Protein AF-A0A232LTG3-F1 (afdb_monomer_lite)

Sequence (304 aa):
DDKTSGIFSSPNFEQDKAFLSSQSVLSYAPVSPESQELTLKRPREKEVRRKTMGLAFDKCQTRPAHMEAILNGLDRYNPETTAVFQDYVVQQCEDRTFDCYANLALLKLYQFNPHLLHPETTTNILAKALTVFPSPAYSLSLALLPPHSQPFPLSSSESQPPSQTSDFVESIQKLTRLNTLLESAQYWLFWSTFNSDDLYADLVADVAGFEELVRVRIAVEVGKAFREISADVLAQWLDLRSREVLEKFVVDVCGWEVDKTAKDGIVISIPRNRENEARSEIKSEHVGVEMFGRAVRRGFEHPA

InterPro domains:
  IPR000717 Proteasome component (PCI) domain [PS50250] (98-286)
  IPR009374 Eukaryotic translation initiation factor 3 subunit K [MF_03010] (59-300)
  IPR009374 Eukaryotic translation initiation factor 3 subunit K [PTHR13022] (50-293)
  IPR016020 Translation initiation factor 3, subunit 12, N-terminal, eukaryotic [G3DSA:1.25.40.250] (58-194)
  IPR016024 Armadillo-type fold [SSF48371] (59-204)
  IPR033464 CSN8/PSMD8/EIF3K [PF10075] (118-261)
  IPR036388 Winged helix-like DNA-binding domain superfamily [G3DSA:1.10.10.10] (200-302)
  IPR036390 Winged helix DNA-binding domain superfamily [SSF46785] (209-296)

Secondary structure (DSSP, 8-state):
--------PPP-TTSTHHHHTTS-----PPP---------PPPPTTTGGGTTS---TT--TT--HHHHHHHHSSGGG-GGGHHHHHHHHHHHHHTT---HHHHHHHHHHHHH-GGG--HHHHHHHHHHHHTT-SSTHHHHHHHHS-GGG-SS--S--TT--S-HHHHHHHHHHHHHHHHHHHHTT-HHHHHHHHTT-HHHHHTTTTSTTHHHHHHHHHHHHHHHH-SEEEHHHHHHHHT---HHHHHHIIIIIS--EEE---TTS-EEEPPP-TTTS-----------GGGGHHHHHHHHHS--

pLDDT: mean 76.84, std 24.66, range [23.89, 97.56]

Foldseek 3Di:
DDDDDDDDDDDDPPPVVPPLVVPDDDDDDDDDDDDDDDDDDDDDPVVVVPPPPPPPLQDDPPDDPVLVPCLVDPVLQPLVCLVVLLVVLLVCLVVVGDRLSSLLSNLLNCLVPVVSDDLLSLLSQLLSVLLQPPDCSNVSSQVSHDPLLHLDDPPDDPDDPPDPSVVSSVSNVLSVVLSVCVNVLVQLVSVVSCVVDCSSCVSSVSRPCSLVSNLLVNLVVCLLADFKDALVVNCSNSVPPDPVVSVCCCCVRQVWDWDCPDPVGIMIGHDDDPRHDDDDDPPDDPDDPVVCVVVVVVCVVDPD

Organism: NCBI:txid519963

Radius of gyration: 25.95 Å; chains: 1; bounding box: 102×76×57 Å

Structure (mmCIF, N/CA/C/O backbone):
data_AF-A0A232LTG3-F1
#
_entry.id   AF-A0A232LTG3-F1
#
loop_
_atom_site.group_PDB
_atom_site.id
_atom_site.type_symbol
_atom_site.label_atom_id
_atom_site.label_alt_id
_atom_site.label_comp_id
_atom_site.label_asym_id
_atom_site.label_entity_id
_atom_site.label_seq_id
_atom_site.pdbx_PDB_ins_code
_atom_site.Cartn_x
_atom_site.Cartn_y
_atom_site.Cartn_z
_atom_site.occupancy
_atom_site.B_iso_or_equiv
_atom_site.auth_seq_id
_atom_site.auth_comp_id
_atom_site.auth_asym_id
_atom_site.auth_atom_id
_atom_site.pdbx_PDB_model_num
ATOM 1 N N . ASP A 1 1 ? -53.403 1.179 -15.829 1.00 33.00 1 ASP A N 1
ATOM 2 C CA . ASP A 1 1 ? -52.619 0.881 -17.040 1.00 33.00 1 ASP A CA 1
ATOM 3 C C . ASP A 1 1 ? -51.454 1.846 -17.114 1.00 33.00 1 ASP A C 1
ATOM 5 O O . ASP A 1 1 ? -51.683 3.039 -17.019 1.00 33.00 1 ASP A O 1
ATOM 9 N N . ASP A 1 2 ? -50.196 1.456 -17.201 1.00 29.09 2 ASP A N 1
ATOM 10 C CA . ASP A 1 2 ? -49.548 0.155 -17.098 1.00 29.09 2 ASP A CA 1
ATOM 11 C C . ASP A 1 2 ? -48.043 0.432 -16.879 1.00 29.09 2 ASP A C 1
ATOM 13 O O . ASP A 1 2 ? -47.563 1.556 -17.024 1.00 29.09 2 ASP A O 1
ATOM 17 N N . LYS A 1 3 ? -47.353 -0.615 -16.453 1.00 28.59 3 LYS A N 1
ATOM 18 C CA . LYS A 1 3 ? -45.971 -0.769 -16.001 1.00 28.59 3 LYS A CA 1
ATOM 19 C C . LYS A 1 3 ? -44.910 -0.535 -17.083 1.00 28.59 3 LYS A C 1
ATOM 21 O O . LYS A 1 3 ? -45.184 -0.743 -18.253 1.00 28.59 3 LYS A O 1
ATOM 26 N N . THR A 1 4 ? -43.679 -0.270 -16.620 1.00 31.16 4 THR A N 1
ATOM 27 C CA . THR A 1 4 ? -42.390 -0.955 -16.947 1.00 31.16 4 THR A CA 1
ATOM 28 C C . THR A 1 4 ? -41.283 -0.196 -16.189 1.00 31.16 4 THR A C 1
ATOM 30 O O . THR A 1 4 ? -41.152 0.998 -16.420 1.00 31.16 4 THR A O 1
ATOM 33 N N . SER A 1 5 ? -40.534 -0.650 -15.170 1.00 26.81 5 SER A N 1
ATOM 34 C CA . SER A 1 5 ? -39.802 -1.888 -14.819 1.00 26.81 5 SER A CA 1
ATOM 35 C C . SER A 1 5 ? -38.654 -2.268 -15.770 1.00 26.81 5 SER A C 1
ATOM 37 O O . SER A 1 5 ? -38.913 -2.773 -16.856 1.00 26.81 5 SER A O 1
ATOM 39 N N . GLY A 1 6 ? -37.407 -2.090 -15.309 1.00 25.22 6 GLY A N 1
ATOM 40 C CA . GLY A 1 6 ? -36.151 -2.506 -15.959 1.00 25.22 6 GLY A CA 1
ATOM 41 C C . GLY A 1 6 ? -34.927 -2.145 -15.093 1.00 25.22 6 GLY A C 1
ATOM 42 O O . GLY A 1 6 ? -34.397 -1.055 -15.232 1.00 25.22 6 GLY A O 1
ATOM 43 N N . ILE A 1 7 ? -34.694 -2.856 -13.981 1.00 26.48 7 ILE A N 1
ATOM 44 C CA . ILE A 1 7 ? -33.600 -3.838 -13.774 1.00 26.48 7 ILE A CA 1
ATOM 45 C C . ILE A 1 7 ? -32.221 -3.175 -13.554 1.00 26.48 7 ILE A C 1
ATOM 47 O O . ILE A 1 7 ? -31.479 -2.905 -14.490 1.00 26.48 7 ILE A O 1
ATOM 51 N N . PHE A 1 8 ? -31.884 -2.965 -12.276 1.00 23.89 8 PHE A N 1
ATOM 52 C CA . PHE A 1 8 ? -30.514 -2.796 -11.779 1.00 23.89 8 PHE A CA 1
ATOM 53 C C . PHE A 1 8 ? -29.922 -4.200 -11.585 1.00 23.89 8 PHE A C 1
ATOM 55 O O . PHE A 1 8 ? -30.405 -4.959 -10.745 1.00 23.89 8 PHE A O 1
ATOM 62 N N . SER A 1 9 ? -28.907 -4.557 -12.370 1.00 24.39 9 SER A N 1
ATOM 63 C CA . SER A 1 9 ? -28.135 -5.786 -12.173 1.00 24.39 9 SER A CA 1
ATOM 64 C C . SER A 1 9 ? -27.035 -5.547 -11.142 1.00 24.39 9 SER A C 1
ATOM 66 O O . SER A 1 9 ? -26.166 -4.699 -11.327 1.00 24.39 9 SER A O 1
ATOM 68 N N . SER A 1 10 ? -27.095 -6.295 -10.044 1.00 27.34 10 SER A N 1
ATOM 69 C CA . SER A 1 10 ? -26.059 -6.386 -9.014 1.00 27.34 10 SER A CA 1
ATOM 70 C C . SER A 1 10 ? -24.763 -6.985 -9.581 1.00 27.34 10 SER A C 1
ATOM 72 O O . SER A 1 10 ? -24.848 -7.973 -10.314 1.00 27.34 10 SER A O 1
ATOM 74 N N . PRO A 1 11 ? -23.566 -6.489 -9.217 1.00 30.45 11 PRO A N 1
ATOM 75 C CA . PRO A 1 11 ? -22.341 -7.250 -9.399 1.00 30.45 11 PRO A CA 1
ATOM 76 C C . PRO A 1 11 ? -22.197 -8.288 -8.275 1.00 30.45 11 PRO A C 1
ATOM 78 O O . PRO A 1 11 ? -22.469 -8.020 -7.105 1.00 30.45 11 PRO A O 1
ATOM 81 N N . ASN A 1 12 ? -21.807 -9.496 -8.678 1.00 29.08 12 ASN A N 1
ATOM 82 C CA . ASN A 1 12 ? -21.684 -10.711 -7.879 1.00 29.08 12 ASN A CA 1
ATOM 83 C C . ASN A 1 12 ? -20.801 -10.549 -6.630 1.00 29.08 12 ASN A C 1
ATOM 85 O O . ASN A 1 12 ? -19.585 -10.426 -6.725 1.00 29.08 12 ASN A O 1
ATOM 89 N N . PHE A 1 13 ? -21.420 -10.696 -5.458 1.00 28.78 13 PHE A N 1
ATOM 90 C CA . PHE A 1 13 ? -20.803 -10.687 -4.123 1.00 28.78 13 PHE A CA 1
ATOM 91 C C . PHE A 1 13 ? -20.177 -12.049 -3.725 1.00 28.78 13 PHE A C 1
ATOM 93 O O . PHE A 1 13 ? -19.929 -12.323 -2.552 1.00 28.78 13 PHE A O 1
ATOM 100 N N . GLU A 1 14 ? -19.958 -12.953 -4.686 1.00 28.72 14 GLU A N 1
ATOM 101 C CA . GLU A 1 14 ? -19.535 -14.341 -4.426 1.00 28.72 14 GLU A CA 1
ATOM 102 C C . GLU A 1 14 ? -18.050 -14.626 -4.702 1.00 28.72 14 GLU A C 1
ATOM 104 O O . GLU A 1 14 ? -17.554 -15.670 -4.281 1.00 28.72 14 GLU A O 1
ATOM 109 N N . GLN A 1 15 ? -17.306 -13.703 -5.325 1.00 29.77 15 GLN A N 1
ATOM 110 C CA . GLN A 1 15 ? -15.866 -13.882 -5.586 1.00 29.77 15 GLN A CA 1
ATOM 111 C C . GLN A 1 15 ? -14.947 -13.311 -4.489 1.00 29.77 15 GLN A C 1
ATOM 113 O O . GLN A 1 15 ? -13.833 -13.807 -4.322 1.00 29.77 15 GLN A O 1
ATOM 118 N N . ASP A 1 16 ? -15.423 -12.383 -3.652 1.00 31.83 16 ASP A N 1
ATOM 119 C CA . ASP A 1 16 ? -14.617 -11.779 -2.572 1.00 31.83 16 ASP A CA 1
ATOM 120 C C . ASP A 1 16 ? -14.439 -12.691 -1.334 1.00 31.83 16 ASP A C 1
ATOM 122 O O . ASP A 1 16 ? -13.568 -12.456 -0.495 1.00 31.83 16 ASP A O 1
ATOM 126 N N . LYS A 1 17 ? -15.184 -13.803 -1.229 1.00 33.25 17 LYS A N 1
ATOM 127 C CA . LYS A 1 17 ? -15.029 -14.777 -0.126 1.00 33.25 17 LYS A CA 1
ATOM 128 C C . LYS A 1 17 ? -13.765 -15.640 -0.229 1.00 33.25 17 LYS A C 1
ATOM 130 O O . LYS A 1 17 ? -13.326 -16.203 0.773 1.00 33.25 17 LYS A O 1
ATOM 135 N N . ALA A 1 18 ? -13.166 -15.759 -1.415 1.00 31.02 18 ALA A N 1
ATOM 136 C CA . ALA A 1 18 ? -12.040 -16.668 -1.638 1.00 31.02 18 ALA A CA 1
ATOM 137 C C . ALA A 1 18 ? -10.684 -16.096 -1.182 1.00 31.02 18 ALA A C 1
ATOM 139 O O . ALA A 1 18 ? -9.776 -16.863 -0.861 1.00 31.02 18 ALA A O 1
ATOM 140 N N . PHE A 1 19 ? -10.535 -14.770 -1.100 1.00 33.88 19 PHE A N 1
ATOM 141 C CA . PHE A 1 19 ? -9.233 -14.156 -0.820 1.00 33.88 19 PHE A CA 1
ATOM 142 C C . PHE A 1 19 ? -8.907 -14.111 0.684 1.00 33.88 19 PHE A C 1
ATOM 144 O O . PHE A 1 19 ? -7.786 -14.431 1.089 1.00 33.88 19 PHE A O 1
ATOM 151 N N . LEU A 1 20 ? -9.913 -13.861 1.530 1.00 33.53 20 LEU A N 1
ATOM 152 C CA . LEU A 1 20 ? -9.779 -13.880 2.995 1.00 33.53 20 LEU A CA 1
ATOM 153 C C . LEU A 1 20 ? -9.700 -15.303 3.587 1.00 33.53 20 LEU A C 1
ATOM 155 O O . LEU A 1 20 ? -9.244 -15.477 4.712 1.00 33.53 20 LEU A O 1
ATOM 159 N N . SER A 1 21 ? -10.034 -16.346 2.816 1.00 29.00 21 SER A N 1
ATOM 160 C CA . SER A 1 21 ? -9.886 -17.748 3.246 1.00 29.00 21 SER A CA 1
ATOM 161 C C . SER A 1 21 ? -8.441 -18.275 3.181 1.00 29.00 21 SER A C 1
ATOM 163 O O . SER A 1 21 ? -8.175 -19.388 3.643 1.00 29.00 21 SER A O 1
ATOM 165 N N . SER A 1 22 ? -7.492 -17.523 2.613 1.00 29.88 22 SER A N 1
ATOM 166 C CA . SER A 1 22 ? -6.100 -17.979 2.459 1.00 29.88 22 SER A CA 1
ATOM 167 C C . SER A 1 22 ? -5.196 -17.652 3.658 1.00 29.88 22 SER A C 1
ATOM 169 O O . SER A 1 22 ? -4.065 -18.143 3.730 1.00 29.88 22 SER A O 1
ATOM 171 N N . GLN A 1 23 ? -5.701 -16.913 4.654 1.00 33.03 23 GLN A N 1
ATOM 172 C CA . GLN A 1 23 ? -5.016 -16.699 5.929 1.00 33.03 23 GLN A CA 1
ATOM 173 C C . GLN A 1 23 ? -5.915 -17.106 7.107 1.00 33.03 23 GLN A C 1
ATOM 175 O O . GLN A 1 23 ? -6.781 -16.377 7.561 1.00 33.03 23 GLN A O 1
ATOM 180 N N . SER A 1 24 ? -5.654 -18.327 7.583 1.00 28.00 24 SER A N 1
ATOM 181 C CA . SER A 1 24 ? -6.166 -18.985 8.794 1.00 28.00 24 SER A CA 1
ATOM 182 C C . SER A 1 24 ? -7.673 -19.262 8.901 1.00 28.00 24 SER A C 1
ATOM 184 O O . SER A 1 24 ? -8.392 -18.511 9.542 1.00 28.00 24 SER A O 1
ATOM 186 N N . VAL A 1 25 ? -8.096 -20.466 8.486 1.00 27.86 25 VAL A N 1
ATOM 187 C CA . VAL A 1 25 ? -9.047 -21.279 9.270 1.00 27.86 25 VAL A CA 1
ATOM 188 C C . VAL A 1 25 ? -8.636 -22.756 9.189 1.00 27.86 25 VAL A C 1
ATOM 190 O O . VAL A 1 25 ? -8.753 -23.403 8.152 1.00 27.86 25 VAL A O 1
ATOM 193 N N . LEU A 1 26 ? -8.130 -23.299 10.301 1.00 27.62 26 LEU A N 1
ATOM 194 C CA . LEU A 1 26 ? -8.149 -24.739 10.568 1.00 27.62 26 LEU A CA 1
ATOM 195 C C . LEU A 1 26 ? -9.613 -25.133 10.787 1.00 27.62 26 LEU A C 1
ATOM 197 O O . LEU A 1 26 ? -10.236 -24.672 11.742 1.00 27.62 26 LEU A O 1
ATOM 201 N N . SER A 1 27 ? -10.161 -25.973 9.912 1.00 27.67 27 SER A N 1
ATOM 202 C CA . SER A 1 27 ? -11.498 -26.538 10.078 1.00 27.67 27 SER A CA 1
ATOM 203 C C . SER A 1 27 ? -11.537 -27.458 11.305 1.00 27.67 27 SER A C 1
ATOM 205 O O . SER A 1 27 ? -10.852 -28.483 11.325 1.00 27.67 27 SER A O 1
ATOM 207 N N . TYR A 1 28 ? -12.365 -27.141 12.299 1.00 24.86 28 TYR A N 1
ATOM 208 C CA . TYR A 1 28 ? -12.800 -28.109 13.307 1.00 24.86 28 TYR A CA 1
ATOM 209 C C . TYR A 1 28 ? -14.172 -28.648 12.898 1.00 24.86 28 TYR A C 1
ATOM 211 O O . TYR A 1 28 ? -15.169 -27.934 12.949 1.00 24.86 28 TYR A O 1
ATOM 219 N N . ALA A 1 29 ? -14.212 -29.910 12.470 1.00 30.45 29 ALA A N 1
ATOM 220 C CA . ALA A 1 29 ? -15.448 -30.671 12.315 1.00 30.45 29 ALA A CA 1
ATOM 221 C C . ALA A 1 29 ? -15.775 -31.408 13.634 1.00 30.45 29 ALA A C 1
ATOM 223 O O . ALA A 1 29 ? -14.847 -31.811 14.344 1.00 30.45 29 ALA A O 1
ATOM 224 N N . PRO A 1 30 ? -17.061 -31.601 13.984 1.00 26.25 30 PRO A N 1
ATOM 225 C CA . PRO A 1 30 ? -17.459 -32.268 15.220 1.00 26.25 30 PRO A CA 1
ATOM 226 C C . PRO A 1 30 ? -17.303 -33.794 15.107 1.00 26.25 30 PRO A C 1
ATOM 228 O O . PRO A 1 30 ? -17.679 -34.396 14.103 1.00 26.25 30 PRO A O 1
ATOM 231 N N . VAL A 1 31 ? -16.764 -34.424 16.154 1.00 27.73 31 VAL A N 1
ATOM 232 C CA . VAL A 1 31 ? -16.600 -35.884 16.269 1.00 27.73 31 VAL A CA 1
ATOM 233 C C . VAL A 1 31 ? -17.776 -36.477 17.049 1.00 27.73 31 VAL A C 1
ATOM 235 O O . VAL A 1 31 ? -18.081 -36.016 18.147 1.00 27.73 31 VAL A O 1
ATOM 238 N N . SER A 1 32 ? -18.382 -37.536 16.506 1.00 25.36 32 SER A N 1
ATOM 239 C CA . SER A 1 32 ? -19.193 -38.522 17.239 1.00 25.36 32 SER A CA 1
ATOM 240 C C . SER A 1 32 ? -18.440 -39.867 17.243 1.00 25.36 32 SER A C 1
ATOM 242 O O . SER A 1 32 ? -17.668 -40.107 16.309 1.00 25.36 32 SER A O 1
ATOM 244 N N . PRO A 1 33 ? -18.568 -40.711 18.285 1.00 33.56 33 PRO A N 1
ATOM 245 C CA . PRO A 1 33 ? -17.557 -41.698 18.639 1.00 33.56 33 PRO A CA 1
ATOM 246 C C . PRO A 1 33 ? -17.871 -43.083 18.066 1.00 33.56 33 PRO A C 1
ATOM 248 O O . PRO A 1 33 ? -19.007 -43.522 18.165 1.00 33.56 33 PRO A O 1
ATOM 251 N N . GLU A 1 34 ? -16.857 -43.793 17.560 1.00 24.28 34 GLU A N 1
ATOM 252 C CA . GLU A 1 34 ? -16.681 -45.241 17.773 1.00 24.28 34 GLU A CA 1
ATOM 253 C C . GLU A 1 34 ? -15.366 -45.757 17.150 1.00 24.28 34 GLU A C 1
ATOM 255 O O . GLU A 1 34 ? -15.134 -45.670 15.951 1.00 24.28 34 GLU A O 1
ATOM 260 N N . SER A 1 35 ? -14.508 -46.280 18.032 1.00 25.94 35 SER A N 1
ATOM 261 C CA . SER A 1 35 ? -13.680 -47.488 17.895 1.00 25.94 35 SER A CA 1
ATOM 262 C C . SER A 1 35 ? -12.877 -47.745 16.606 1.00 25.94 35 SER A C 1
ATOM 264 O O . SER A 1 35 ? -13.415 -48.247 15.629 1.00 25.94 35 SER A O 1
ATOM 266 N N . GLN A 1 36 ? -11.544 -47.610 16.686 1.00 27.45 36 GLN A N 1
ATOM 267 C CA . GLN A 1 36 ? -10.583 -48.738 16.658 1.00 27.45 36 GLN A CA 1
ATOM 268 C C . GLN A 1 36 ? -9.130 -48.231 16.560 1.00 27.45 36 GLN A C 1
ATOM 270 O O . GLN A 1 36 ? -8.773 -47.429 15.700 1.00 27.45 36 GLN A O 1
ATOM 275 N N . GLU A 1 37 ? -8.291 -48.705 17.483 1.00 30.58 37 GLU A N 1
ATOM 276 C CA . GLU A 1 37 ? -6.842 -48.503 17.517 1.00 30.58 37 GLU A CA 1
ATOM 277 C C . GLU A 1 37 ? -6.159 -49.097 16.279 1.00 30.58 37 GLU A C 1
ATOM 279 O O . GLU A 1 37 ? -6.294 -50.287 16.013 1.00 30.58 37 GLU A O 1
ATOM 284 N N . LEU A 1 38 ? -5.315 -48.315 15.599 1.00 26.28 38 LEU A N 1
ATOM 285 C CA . LEU A 1 38 ? -4.074 -48.835 15.025 1.00 26.28 38 LEU A CA 1
ATOM 286 C C . LEU A 1 38 ? -3.031 -47.712 14.927 1.00 26.28 38 LEU A C 1
ATOM 288 O O . LEU A 1 38 ? -3.263 -46.620 14.413 1.00 26.28 38 LEU A O 1
ATOM 292 N N . THR A 1 39 ? -1.873 -47.987 15.499 1.00 32.38 39 THR A N 1
ATOM 293 C CA . THR A 1 39 ? -0.749 -47.089 15.738 1.00 32.38 39 THR A CA 1
ATOM 294 C C . THR A 1 39 ? -0.051 -46.645 14.446 1.00 32.38 39 THR A C 1
ATOM 296 O O . THR A 1 39 ? 0.639 -47.429 13.802 1.00 32.38 39 THR A O 1
ATOM 299 N N . LEU A 1 40 ? -0.108 -45.345 14.125 1.00 28.22 40 LEU A N 1
ATOM 300 C CA . LEU A 1 40 ? 0.833 -44.707 13.197 1.00 28.22 40 LEU A CA 1
ATOM 301 C C . LEU A 1 40 ? 1.318 -43.365 13.772 1.00 28.22 40 LEU A C 1
ATOM 303 O O . LEU A 1 40 ? 0.542 -42.497 14.163 1.00 28.22 40 LEU A O 1
ATOM 307 N N . LYS A 1 41 ? 2.642 -43.252 13.905 1.00 28.59 41 LYS A N 1
ATOM 308 C CA . LYS A 1 41 ? 3.382 -42.197 14.613 1.00 28.59 41 LYS A CA 1
ATOM 309 C C . LYS A 1 41 ? 2.954 -40.786 14.174 1.00 28.59 41 LYS A C 1
ATOM 311 O O . LYS A 1 41 ? 3.108 -40.432 13.010 1.00 28.59 41 LYS A O 1
ATOM 316 N N . ARG A 1 42 ? 2.504 -39.960 15.130 1.00 28.05 42 ARG A N 1
ATOM 317 C CA . ARG A 1 42 ? 2.246 -38.520 14.933 1.00 28.05 42 ARG A CA 1
ATOM 318 C C . ARG A 1 42 ? 3.512 -37.830 14.392 1.00 28.05 42 ARG A C 1
ATOM 320 O O . ARG A 1 42 ? 4.567 -37.962 15.025 1.00 28.05 42 ARG A O 1
ATOM 327 N N . PRO A 1 43 ? 3.449 -37.067 13.288 1.00 29.28 43 PRO A N 1
ATOM 328 C CA . PRO A 1 43 ? 4.535 -36.171 12.921 1.00 29.28 43 PRO A CA 1
ATOM 329 C C . PRO A 1 43 ? 4.693 -35.113 14.017 1.00 29.28 43 PRO A C 1
ATOM 331 O O . PRO A 1 43 ? 3.719 -34.622 14.584 1.00 29.28 43 PRO A O 1
ATOM 334 N N . ARG A 1 44 ? 5.941 -34.795 14.356 1.00 29.72 44 ARG A N 1
ATOM 335 C CA . ARG A 1 44 ? 6.299 -33.864 15.430 1.00 29.72 44 ARG A CA 1
ATOM 336 C C . ARG A 1 44 ? 5.712 -32.473 15.143 1.00 29.72 44 ARG A C 1
ATOM 338 O O . ARG A 1 44 ? 6.026 -31.882 14.116 1.00 29.72 44 ARG A O 1
ATOM 345 N N . GLU A 1 45 ? 4.997 -31.898 16.112 1.00 34.06 45 GLU A N 1
ATOM 346 C CA . GLU A 1 45 ? 4.473 -30.510 16.145 1.00 34.06 45 GLU A CA 1
ATOM 347 C C . GLU A 1 45 ? 5.507 -29.405 15.834 1.00 34.06 45 GLU A C 1
ATOM 349 O O . GLU A 1 45 ? 5.159 -28.236 15.672 1.00 34.06 45 GLU A O 1
ATOM 354 N N . LYS A 1 46 ? 6.796 -29.745 15.733 1.00 31.89 46 LYS A N 1
ATOM 355 C CA . LYS A 1 46 ? 7.862 -28.824 15.329 1.00 31.89 46 LYS A CA 1
ATOM 356 C C . LYS A 1 46 ? 7.811 -28.447 13.841 1.00 31.89 46 LYS A C 1
ATOM 358 O O . LYS A 1 46 ? 8.325 -27.385 13.503 1.00 31.89 46 LYS A O 1
ATOM 363 N N . GLU A 1 47 ? 7.175 -29.247 12.982 1.00 29.19 47 GLU A N 1
ATOM 364 C CA . GLU A 1 47 ? 7.119 -28.978 11.532 1.00 29.19 47 GLU A CA 1
ATOM 365 C C . GLU A 1 47 ? 6.093 -27.882 11.174 1.00 29.19 47 GLU A C 1
ATOM 367 O O . GLU A 1 47 ? 6.315 -27.084 10.268 1.00 29.19 47 GLU A O 1
ATOM 372 N N . VAL A 1 48 ? 5.004 -27.763 11.945 1.00 32.75 48 VAL A N 1
ATOM 373 C CA . VAL A 1 48 ? 3.966 -26.730 11.738 1.00 32.75 48 VAL A CA 1
ATOM 374 C C . VAL A 1 48 ? 4.413 -25.363 12.285 1.00 32.75 48 VAL A C 1
ATOM 376 O O . VAL A 1 48 ? 4.035 -24.315 11.766 1.00 32.75 48 VAL A O 1
ATOM 379 N N . ARG A 1 49 ? 5.306 -25.353 13.285 1.00 32.06 49 ARG A N 1
ATOM 380 C CA . ARG A 1 49 ? 5.788 -24.146 13.987 1.00 32.06 49 ARG A CA 1
ATOM 381 C C . ARG A 1 49 ? 6.780 -23.272 13.203 1.00 32.06 49 ARG A C 1
ATOM 383 O O . ARG A 1 49 ? 7.215 -22.251 13.727 1.00 32.06 49 ARG A O 1
ATOM 390 N N . ARG A 1 50 ? 7.140 -23.628 11.964 1.00 27.53 50 ARG A N 1
ATOM 391 C CA . ARG A 1 50 ? 8.053 -22.830 11.116 1.00 27.53 50 ARG A CA 1
ATOM 392 C C . ARG A 1 50 ? 7.364 -21.884 10.129 1.00 27.53 50 ARG A C 1
ATOM 394 O O . ARG A 1 50 ? 8.053 -21.069 9.526 1.00 27.53 50 ARG A O 1
ATOM 401 N N . LYS A 1 51 ? 6.038 -21.945 9.965 1.00 32.12 51 LYS A N 1
ATOM 402 C CA . LYS A 1 51 ? 5.339 -21.225 8.880 1.00 32.12 51 LYS A CA 1
ATOM 403 C C . LYS A 1 51 ? 4.935 -19.774 9.186 1.00 32.12 51 LYS A C 1
ATOM 405 O O . LYS A 1 51 ? 4.300 -19.142 8.353 1.00 32.12 51 LYS A O 1
ATOM 410 N N . THR A 1 52 ? 5.350 -19.233 10.331 1.00 32.66 52 THR A N 1
ATOM 411 C CA . THR A 1 52 ? 5.163 -17.813 10.690 1.00 32.66 52 THR A CA 1
ATOM 412 C C . THR A 1 52 ? 6.466 -17.193 11.210 1.00 32.66 52 THR A C 1
ATOM 414 O O . THR A 1 52 ? 6.468 -16.382 12.129 1.00 32.66 52 THR A O 1
ATOM 417 N N . MET A 1 53 ? 7.611 -17.598 10.650 1.00 30.80 53 MET A N 1
ATOM 418 C CA . MET A 1 53 ? 8.699 -16.634 10.467 1.00 30.80 53 MET A CA 1
ATOM 419 C C . MET A 1 53 ? 8.346 -15.841 9.216 1.00 30.80 53 MET A C 1
ATOM 421 O O . MET A 1 53 ? 7.913 -16.461 8.245 1.00 30.80 53 MET A O 1
ATOM 425 N N . GLY A 1 54 ? 8.456 -14.509 9.284 1.00 40.09 54 GLY A N 1
ATOM 426 C CA . GLY A 1 54 ? 8.030 -13.585 8.233 1.00 40.09 54 GLY A CA 1
ATOM 427 C C . GLY A 1 54 ? 8.285 -14.165 6.850 1.00 40.09 54 GLY A C 1
ATOM 428 O O . GLY A 1 54 ? 9.406 -14.591 6.564 1.00 40.09 54 GLY A O 1
ATOM 429 N N . LEU A 1 55 ? 7.224 -14.258 6.040 1.00 49.97 55 LEU A N 1
ATOM 430 C CA . LEU A 1 55 ? 7.364 -14.574 4.624 1.00 49.97 55 LEU A CA 1
ATOM 431 C C . LEU A 1 55 ? 8.481 -13.674 4.113 1.00 49.97 55 LEU A C 1
ATOM 433 O O . LEU A 1 55 ? 8.408 -12.453 4.257 1.00 49.97 55 LEU A O 1
ATOM 437 N N . ALA A 1 56 ? 9.566 -14.299 3.666 1.00 55.25 56 ALA A N 1
ATOM 438 C CA . ALA A 1 56 ? 10.707 -13.558 3.187 1.00 55.25 56 ALA A CA 1
ATOM 439 C C . ALA A 1 56 ? 10.203 -12.617 2.081 1.00 55.25 56 ALA A C 1
ATOM 441 O O . ALA A 1 56 ? 9.301 -12.969 1.321 1.00 55.25 56 ALA A O 1
ATOM 442 N N . PHE A 1 57 ? 10.702 -11.382 2.076 1.00 58.16 57 PHE A N 1
ATOM 443 C CA . PHE A 1 57 ? 10.196 -10.289 1.237 1.00 58.16 57 PHE A CA 1
ATOM 444 C C . PHE A 1 57 ? 10.195 -10.628 -0.271 1.00 58.16 57 PHE A C 1
ATOM 446 O O . PHE A 1 57 ? 9.491 -10.012 -1.065 1.00 58.16 57 PHE A O 1
ATOM 453 N N . ASP A 1 58 ? 10.972 -11.638 -0.655 1.00 60.44 58 ASP A N 1
ATOM 454 C CA . ASP A 1 58 ? 11.100 -12.228 -1.984 1.00 60.44 58 ASP A CA 1
ATOM 455 C C . ASP A 1 58 ? 9.987 -13.227 -2.357 1.00 60.44 58 ASP A C 1
ATOM 457 O O . ASP A 1 58 ? 9.866 -13.576 -3.534 1.00 60.44 58 ASP A O 1
ATOM 461 N N . LYS A 1 59 ? 9.160 -13.692 -1.412 1.00 66.44 59 LYS A N 1
ATOM 462 C CA . LYS A 1 59 ? 8.138 -14.724 -1.648 1.00 66.44 59 LYS A CA 1
ATOM 463 C C . LYS A 1 59 ? 6.742 -14.134 -1.812 1.00 66.44 59 LYS A C 1
ATOM 465 O O . LYS A 1 59 ? 6.100 -13.745 -0.840 1.00 66.44 59 LYS A O 1
ATOM 470 N N . CYS A 1 60 ? 6.238 -14.188 -3.041 1.00 79.31 60 CYS A N 1
ATOM 471 C CA . CYS A 1 60 ? 4.850 -13.899 -3.381 1.00 79.31 60 CYS A CA 1
ATOM 472 C C . CYS A 1 60 ? 4.139 -15.202 -3.786 1.00 79.31 60 CYS A C 1
ATOM 474 O O . CYS A 1 60 ? 4.595 -15.898 -4.689 1.00 79.31 60 CYS A O 1
ATOM 476 N N . GLN A 1 61 ? 3.044 -15.560 -3.103 1.00 78.44 61 GLN A N 1
ATOM 477 C CA . GLN A 1 61 ? 2.312 -16.812 -3.373 1.00 78.44 61 GLN A CA 1
ATOM 478 C C . GLN A 1 61 ? 1.551 -16.777 -4.703 1.00 78.44 61 GLN A C 1
ATOM 480 O O . GLN A 1 61 ? 1.303 -17.822 -5.294 1.00 78.44 61 GLN A O 1
ATOM 485 N N . THR A 1 62 ? 1.189 -15.583 -5.169 1.00 83.94 62 THR A N 1
ATOM 486 C CA . THR A 1 62 ? 0.443 -15.366 -6.413 1.00 83.94 62 THR A CA 1
ATOM 487 C C . THR A 1 62 ? 1.363 -15.134 -7.611 1.00 83.94 62 THR A C 1
ATOM 489 O O . THR A 1 62 ? 0.881 -14.802 -8.690 1.00 83.94 62 THR A O 1
ATOM 492 N N . ARG A 1 63 ? 2.687 -15.281 -7.444 1.00 89.12 63 ARG A N 1
ATOM 493 C CA . ARG A 1 63 ? 3.657 -15.069 -8.520 1.00 89.12 63 ARG A CA 1
ATOM 494 C C . ARG A 1 63 ? 3.517 -16.158 -9.593 1.00 89.12 63 ARG A C 1
ATOM 496 O O . ARG A 1 63 ? 3.675 -17.337 -9.273 1.00 89.12 63 ARG A O 1
ATOM 503 N N . PRO A 1 64 ? 3.291 -15.797 -10.867 1.00 91.19 64 PRO A N 1
ATOM 504 C CA . PRO A 1 64 ? 3.305 -16.758 -11.964 1.00 91.19 64 PRO A CA 1
ATOM 505 C C . PRO A 1 64 ? 4.688 -17.396 -12.160 1.00 91.19 64 PRO A C 1
ATOM 507 O O . PRO A 1 64 ? 5.717 -16.739 -11.997 1.00 91.19 64 PRO A O 1
ATOM 510 N N . ALA A 1 65 ? 4.725 -18.654 -12.611 1.00 89.50 65 ALA A N 1
ATOM 511 C CA . ALA A 1 65 ? 5.976 -19.400 -12.801 1.00 89.50 65 ALA A CA 1
ATOM 512 C C . ALA A 1 65 ? 6.958 -18.720 -13.777 1.00 89.50 65 ALA A C 1
ATOM 514 O O . ALA A 1 65 ? 8.170 -18.774 -13.573 1.00 89.50 65 ALA A O 1
ATOM 515 N N . HIS A 1 66 ? 6.452 -18.047 -14.817 1.00 91.06 66 HIS A N 1
ATOM 516 C CA . HIS A 1 66 ? 7.304 -17.312 -15.756 1.00 91.06 66 HIS A CA 1
ATOM 517 C C . HIS A 1 66 ? 7.993 -16.110 -15.083 1.00 91.06 66 HIS A C 1
ATOM 519 O O . HIS A 1 66 ? 9.182 -15.895 -15.305 1.00 91.06 66 HIS A O 1
ATOM 525 N N . MET A 1 67 ? 7.299 -15.389 -14.191 1.00 92.12 67 MET A N 1
ATOM 526 C CA . MET A 1 67 ? 7.892 -14.292 -13.416 1.00 92.12 67 MET A CA 1
ATOM 527 C C . MET A 1 67 ? 8.933 -14.806 -12.427 1.00 92.12 67 MET A C 1
ATOM 529 O O . MET A 1 67 ? 9.990 -14.200 -12.265 1.00 92.12 67 MET A O 1
ATOM 533 N N . GLU A 1 68 ? 8.679 -15.951 -11.791 1.00 91.19 68 GLU A N 1
ATOM 534 C CA . GLU A 1 68 ? 9.657 -16.588 -10.907 1.00 91.19 68 GLU A CA 1
ATOM 535 C C . GLU A 1 68 ? 10.937 -16.998 -11.653 1.00 91.19 68 GLU A C 1
ATOM 537 O O . GLU A 1 68 ? 12.038 -16.803 -11.132 1.00 91.19 68 GLU A O 1
ATOM 542 N N . ALA A 1 69 ? 10.813 -17.507 -12.883 1.00 90.88 69 ALA A N 1
ATOM 543 C CA . ALA A 1 69 ? 11.959 -17.844 -13.723 1.00 90.88 69 ALA A CA 1
ATOM 544 C C . ALA A 1 69 ? 12.786 -16.603 -14.099 1.00 90.88 69 ALA A C 1
ATOM 546 O O . ALA A 1 69 ? 14.007 -16.622 -13.944 1.00 90.88 69 ALA A O 1
ATOM 547 N N . ILE A 1 70 ? 12.130 -15.512 -14.518 1.00 91.88 70 ILE A N 1
ATOM 548 C CA . ILE A 1 70 ? 12.806 -14.249 -14.866 1.00 91.88 70 ILE A CA 1
ATOM 549 C C . ILE A 1 70 ? 13.544 -13.681 -13.646 1.00 91.88 70 ILE A C 1
ATOM 551 O O . ILE A 1 70 ? 14.721 -13.336 -13.740 1.00 91.88 70 ILE A O 1
ATOM 555 N N . LEU A 1 71 ? 12.883 -13.632 -12.483 1.00 91.31 71 LEU A N 1
ATOM 556 C CA . LEU A 1 71 ? 13.424 -13.036 -11.254 1.00 91.31 71 LEU A CA 1
ATOM 557 C C . LEU A 1 71 ? 14.622 -13.797 -10.671 1.00 91.31 71 LEU A C 1
ATOM 559 O O . LEU A 1 71 ? 15.533 -13.176 -10.111 1.00 91.31 71 LEU A O 1
ATOM 563 N N . ASN A 1 72 ? 14.632 -15.124 -10.809 1.00 89.62 72 ASN A N 1
ATOM 564 C CA . ASN A 1 72 ? 15.746 -15.975 -10.385 1.00 89.62 72 ASN A CA 1
ATOM 565 C C . ASN A 1 72 ? 16.840 -16.120 -11.460 1.00 89.62 72 ASN A C 1
ATOM 567 O O . ASN A 1 72 ? 17.928 -16.616 -11.161 1.00 89.62 72 ASN A O 1
ATOM 571 N N . GLY A 1 73 ? 16.560 -15.707 -12.698 1.00 89.94 73 GLY A N 1
ATOM 572 C CA . GLY A 1 73 ? 17.467 -15.789 -13.839 1.00 89.94 73 GLY A CA 1
ATOM 573 C C . GLY A 1 73 ? 18.325 -14.539 -14.048 1.00 89.94 73 GLY A C 1
ATOM 574 O O . GLY A 1 73 ? 18.311 -13.591 -13.262 1.00 89.94 73 GLY A O 1
ATOM 575 N N . LEU A 1 74 ? 19.084 -14.539 -15.147 1.00 88.56 74 LEU A N 1
ATOM 576 C CA . LEU A 1 74 ? 19.819 -13.359 -15.628 1.00 88.56 74 LEU A CA 1
ATOM 577 C C . LEU A 1 74 ? 18.891 -12.351 -16.324 1.00 88.56 74 LEU A C 1
ATOM 579 O O . LEU A 1 74 ? 19.190 -11.157 -16.341 1.00 88.56 74 LEU A O 1
ATOM 583 N N . ASP A 1 75 ? 17.746 -12.822 -16.825 1.00 89.06 75 ASP A N 1
ATOM 584 C CA . ASP A 1 75 ? 16.763 -12.017 -17.555 1.00 89.06 75 ASP A CA 1
ATOM 585 C C . ASP A 1 75 ? 16.153 -10.890 -16.712 1.00 89.06 75 ASP A C 1
ATOM 587 O O . ASP A 1 75 ? 15.714 -9.890 -17.267 1.00 89.06 75 ASP A O 1
ATOM 591 N N . ARG A 1 76 ? 16.240 -10.960 -15.376 1.00 90.38 76 ARG A N 1
ATOM 592 C CA . ARG A 1 76 ? 15.897 -9.857 -14.455 1.00 90.38 76 ARG A CA 1
ATOM 593 C C . ARG A 1 76 ? 16.604 -8.524 -14.741 1.00 90.38 76 ARG A C 1
ATOM 595 O O . ARG A 1 76 ? 16.197 -7.503 -14.198 1.00 90.38 76 ARG A O 1
ATOM 602 N N . TYR A 1 77 ? 17.716 -8.542 -15.479 1.00 91.06 77 TYR A N 1
ATOM 603 C CA . TYR A 1 77 ? 18.477 -7.350 -15.869 1.00 91.06 77 TYR A CA 1
ATOM 604 C C . TYR A 1 77 ? 18.383 -7.058 -17.373 1.00 91.06 77 TYR A C 1
ATOM 606 O O . TYR A 1 77 ? 18.979 -6.087 -17.839 1.00 91.06 77 TYR A O 1
ATOM 614 N N . ASN A 1 78 ? 17.657 -7.883 -18.134 1.00 92.31 78 ASN A N 1
ATOM 615 C CA . ASN A 1 78 ? 17.467 -7.689 -19.564 1.00 92.31 78 ASN A CA 1
ATOM 616 C C . ASN A 1 78 ? 16.403 -6.594 -19.798 1.00 92.31 78 ASN A C 1
ATOM 618 O O . ASN A 1 78 ? 15.257 -6.789 -19.381 1.00 92.31 78 ASN A O 1
ATOM 622 N N . PRO A 1 79 ? 16.731 -5.476 -20.480 1.00 92.50 79 PRO A N 1
ATOM 623 C CA . PRO A 1 79 ? 15.769 -4.411 -20.774 1.00 92.50 79 PRO A CA 1
ATOM 624 C C . PRO A 1 79 ? 14.555 -4.883 -21.589 1.00 92.50 79 PRO A C 1
ATOM 626 O O . PRO A 1 79 ? 13.491 -4.280 -21.470 1.00 92.50 79 PRO A O 1
ATOM 629 N N . GLU A 1 80 ? 14.658 -5.973 -22.355 1.00 92.25 80 GLU A N 1
ATOM 630 C CA . GLU A 1 80 ? 13.524 -6.532 -23.110 1.00 92.25 80 GLU A CA 1
ATOM 631 C C . GLU A 1 80 ? 12.421 -7.096 -22.200 1.00 92.25 80 GLU A C 1
ATOM 633 O O . GLU A 1 80 ? 11.258 -7.142 -22.594 1.00 92.25 80 GLU A O 1
ATOM 638 N N . THR A 1 81 ? 12.746 -7.469 -20.954 1.00 92.62 81 THR A N 1
ATOM 639 C CA . THR A 1 81 ? 11.744 -7.955 -19.986 1.00 92.62 81 THR A CA 1
ATOM 640 C C . THR A 1 81 ? 10.934 -6.833 -19.338 1.00 92.62 81 THR A C 1
ATOM 642 O O . THR A 1 81 ? 9.969 -7.109 -18.629 1.00 92.62 81 THR A O 1
ATOM 645 N N . THR A 1 82 ? 11.275 -5.567 -19.603 1.00 94.44 82 THR A N 1
ATOM 646 C CA . THR A 1 82 ? 10.594 -4.398 -19.024 1.00 94.44 82 THR A CA 1
ATOM 647 C C . THR A 1 82 ? 9.092 -4.411 -19.306 1.00 94.44 82 THR A C 1
ATOM 649 O O . THR A 1 82 ? 8.314 -4.202 -18.381 1.00 94.44 82 THR A O 1
ATOM 652 N N . ALA A 1 83 ? 8.680 -4.722 -20.541 1.00 94.75 83 ALA A N 1
ATOM 653 C CA . ALA A 1 83 ? 7.264 -4.790 -20.912 1.00 94.75 83 ALA A CA 1
ATOM 654 C C . ALA A 1 83 ? 6.516 -5.873 -20.114 1.00 94.75 83 ALA A C 1
ATOM 656 O O . ALA A 1 83 ? 5.444 -5.622 -19.580 1.00 94.75 83 ALA A O 1
ATOM 657 N N . VAL A 1 84 ? 7.139 -7.041 -19.919 1.00 95.56 84 VAL A N 1
ATOM 658 C CA . VAL A 1 84 ? 6.564 -8.140 -19.123 1.00 95.56 84 VAL A CA 1
ATOM 659 C C . VAL A 1 84 ? 6.343 -7.711 -17.669 1.00 95.56 84 VAL A C 1
ATOM 661 O O . VAL A 1 84 ? 5.314 -8.016 -17.070 1.00 95.56 84 VAL A O 1
ATOM 664 N N . PHE A 1 85 ? 7.295 -6.978 -17.087 1.00 96.12 85 PHE A N 1
ATOM 665 C CA . PHE A 1 85 ? 7.138 -6.433 -15.741 1.00 96.12 85 PHE A CA 1
ATOM 666 C C . PHE A 1 85 ? 6.070 -5.334 -15.665 1.00 96.12 85 PHE A C 1
ATOM 668 O O . PHE A 1 85 ? 5.351 -5.281 -14.670 1.00 96.12 85 PHE A O 1
ATOM 675 N N . GLN A 1 86 ? 5.958 -4.472 -16.681 1.00 96.31 86 GLN A N 1
ATOM 676 C CA . GLN A 1 86 ? 4.920 -3.436 -16.752 1.00 96.31 86 GLN A CA 1
ATOM 677 C C . GLN A 1 86 ? 3.523 -4.062 -16.800 1.00 96.31 86 GLN A C 1
ATOM 679 O O . GLN A 1 86 ? 2.683 -3.724 -15.965 1.00 96.31 86 GLN A O 1
ATOM 684 N N . ASP A 1 87 ? 3.316 -5.038 -17.684 1.00 96.31 87 ASP A N 1
ATOM 685 C CA . ASP A 1 87 ? 2.059 -5.786 -17.793 1.00 96.31 87 ASP A CA 1
ATOM 686 C C . ASP A 1 87 ? 1.722 -6.496 -16.474 1.00 96.31 87 ASP A C 1
ATOM 688 O O . ASP A 1 87 ? 0.578 -6.496 -16.020 1.00 96.31 87 ASP A O 1
ATOM 692 N N . TYR A 1 88 ? 2.732 -7.041 -15.791 1.00 96.44 88 TYR A N 1
ATOM 693 C CA . TYR A 1 88 ? 2.527 -7.668 -14.488 1.00 96.44 88 TYR A CA 1
ATOM 694 C C . TYR A 1 88 ? 2.151 -6.674 -13.381 1.00 96.44 88 TYR A C 1
ATOM 696 O O . TYR A 1 88 ? 1.446 -7.042 -12.442 1.00 96.44 88 TYR A O 1
ATOM 704 N N . VAL A 1 89 ? 2.598 -5.416 -13.445 1.00 96.88 89 VAL A N 1
ATOM 705 C CA . VAL A 1 89 ? 2.126 -4.369 -12.520 1.00 96.88 89 VAL A CA 1
ATOM 706 C C . VAL A 1 89 ? 0.659 -4.045 -12.784 1.00 96.88 89 VAL A C 1
ATOM 708 O O . VAL A 1 89 ? -0.106 -3.960 -11.826 1.00 96.88 89 VAL A O 1
ATOM 711 N N . VAL A 1 90 ? 0.249 -3.936 -14.051 1.00 96.38 90 VAL A N 1
ATOM 712 C CA . VAL A 1 90 ? -1.165 -3.741 -14.416 1.00 96.38 90 VAL A CA 1
ATOM 713 C C . VAL A 1 90 ? -2.014 -4.893 -13.878 1.00 96.38 90 VAL A C 1
ATOM 715 O O . VAL A 1 90 ? -2.987 -4.659 -13.165 1.00 96.38 90 VAL A O 1
ATOM 718 N N . GLN A 1 91 ? -1.570 -6.138 -14.076 1.00 95.62 91 GLN A N 1
ATOM 719 C CA . GLN A 1 91 ? -2.251 -7.306 -13.518 1.00 95.62 91 GLN A CA 1
ATOM 720 C C . GLN A 1 91 ? -2.344 -7.246 -11.980 1.00 95.62 91 GLN A C 1
ATOM 722 O O . GLN A 1 91 ? -3.380 -7.562 -11.401 1.00 95.62 91 GLN A O 1
ATOM 727 N N . GLN A 1 92 ? -1.287 -6.819 -11.280 1.00 94.94 92 GLN A N 1
ATOM 728 C CA . GLN A 1 92 ? -1.338 -6.639 -9.822 1.00 94.94 92 GLN A CA 1
ATOM 729 C C . GLN A 1 92 ? -2.360 -5.576 -9.389 1.00 94.94 92 GLN A C 1
ATOM 731 O O . GLN A 1 92 ? -2.961 -5.695 -8.311 1.00 94.94 92 GLN A O 1
ATOM 736 N N . CYS A 1 93 ? -2.539 -4.523 -10.188 1.00 95.75 93 CYS A N 1
ATOM 737 C CA . CYS A 1 93 ? -3.544 -3.492 -9.956 1.00 95.75 93 CYS A CA 1
ATOM 738 C C . CYS A 1 93 ? -4.967 -4.044 -10.104 1.00 95.75 93 CYS A C 1
ATOM 740 O O . CYS A 1 93 ? -5.783 -3.798 -9.217 1.00 95.75 93 CYS A O 1
ATOM 742 N N . GLU A 1 94 ? -5.222 -4.863 -11.124 1.00 95.56 94 GLU A N 1
ATOM 743 C CA . GLU A 1 94 ? -6.522 -5.502 -11.379 1.00 95.56 94 GLU A CA 1
ATOM 744 C C . GLU A 1 94 ? -6.850 -6.608 -10.357 1.00 95.56 94 GLU A C 1
ATOM 746 O O . GLU A 1 94 ? -7.907 -6.590 -9.722 1.00 95.56 94 GLU A O 1
ATOM 751 N N . ASP A 1 95 ? -5.912 -7.533 -10.122 1.00 94.00 95 ASP A N 1
ATOM 752 C CA . ASP A 1 95 ? -6.108 -8.731 -9.288 1.00 94.00 95 ASP A CA 1
ATOM 753 C C . ASP A 1 95 ? -6.011 -8.450 -7.777 1.00 94.00 95 ASP A C 1
ATOM 755 O O . ASP A 1 95 ? -6.086 -9.366 -6.954 1.00 94.00 95 ASP A O 1
ATOM 759 N N . ARG A 1 96 ? -5.777 -7.192 -7.381 1.00 92.75 96 ARG A N 1
ATOM 760 C CA . 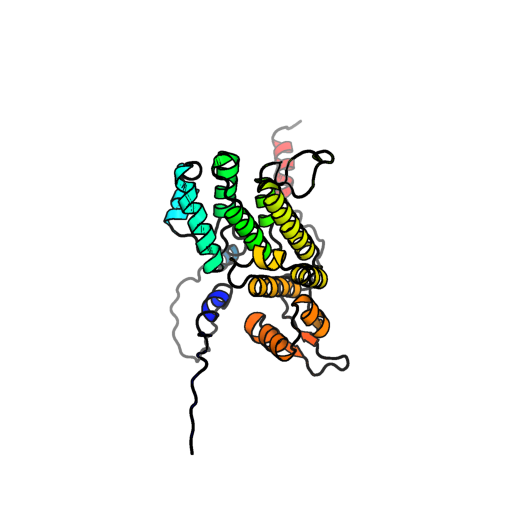ARG A 1 96 ? -5.529 -6.782 -5.984 1.00 92.75 96 ARG A CA 1
ATOM 761 C C . ARG A 1 96 ? -4.349 -7.515 -5.321 1.00 92.75 96 ARG A C 1
ATOM 763 O O . ARG A 1 96 ? -4.251 -7.561 -4.096 1.00 92.75 96 ARG A O 1
ATOM 770 N N . THR A 1 97 ? -3.403 -8.034 -6.104 1.00 92.50 97 THR A N 1
ATOM 771 C CA . THR A 1 97 ? -2.198 -8.715 -5.595 1.00 92.50 97 THR A CA 1
ATOM 772 C C . THR A 1 97 ? -1.025 -7.748 -5.437 1.00 92.50 97 THR A C 1
ATOM 774 O O . THR A 1 97 ? -1.067 -6.621 -5.925 1.00 92.50 97 THR A O 1
ATOM 777 N N . PHE A 1 98 ? 0.017 -8.139 -4.701 1.00 92.62 98 PHE A N 1
ATOM 778 C CA . PHE A 1 98 ? 1.214 -7.313 -4.542 1.00 92.62 98 PHE A CA 1
ATOM 779 C C . PHE A 1 98 ? 2.472 -8.174 -4.458 1.00 92.62 98 PHE A C 1
ATOM 781 O O . PHE A 1 98 ? 2.660 -8.928 -3.502 1.00 92.62 98 PHE A O 1
ATOM 788 N N . ASP A 1 99 ? 3.354 -8.026 -5.441 1.00 94.50 99 ASP A N 1
ATOM 789 C CA . ASP A 1 99 ? 4.664 -8.660 -5.489 1.00 94.50 99 ASP A CA 1
ATOM 790 C C . ASP A 1 99 ? 5.765 -7.604 -5.393 1.00 94.50 99 ASP A C 1
ATOM 792 O O . ASP A 1 99 ? 6.235 -7.037 -6.382 1.00 94.50 99 ASP A O 1
ATOM 796 N N . CYS A 1 100 ? 6.209 -7.354 -4.164 1.00 92.44 100 CYS A N 1
ATOM 797 C CA . CYS A 1 100 ? 7.209 -6.327 -3.926 1.00 92.44 100 CYS A CA 1
ATOM 798 C C . CYS A 1 100 ? 8.535 -6.612 -4.641 1.00 92.44 100 CYS A C 1
ATOM 800 O O . CYS A 1 100 ? 9.189 -5.689 -5.119 1.00 92.44 100 CYS A O 1
ATOM 802 N N . TYR A 1 101 ? 8.928 -7.881 -4.758 1.00 92.88 101 TYR A N 1
ATOM 803 C CA . TYR A 1 101 ? 10.202 -8.238 -5.375 1.00 92.88 101 TYR A CA 1
ATOM 804 C C . TYR A 1 101 ? 10.197 -7.977 -6.883 1.00 92.88 101 TYR A C 1
ATOM 806 O O . TYR A 1 101 ? 11.164 -7.419 -7.402 1.00 92.88 101 TYR A O 1
ATOM 814 N N . ALA A 1 102 ? 9.097 -8.314 -7.567 1.00 94.69 102 ALA A N 1
ATOM 815 C CA . ALA A 1 102 ? 8.915 -7.994 -8.982 1.00 94.69 102 ALA A CA 1
ATOM 816 C C . ALA A 1 102 ? 8.897 -6.476 -9.220 1.00 94.69 102 ALA A C 1
ATOM 818 O O . ALA A 1 102 ? 9.589 -5.978 -10.108 1.00 94.69 102 ALA A O 1
ATOM 819 N N . ASN A 1 103 ? 8.188 -5.735 -8.365 1.00 95.62 103 ASN A N 1
ATOM 820 C CA . ASN A 1 103 ? 8.082 -4.280 -8.474 1.00 95.62 103 ASN A CA 1
ATOM 821 C C . ASN A 1 103 ? 9.447 -3.596 -8.282 1.00 95.62 103 ASN A C 1
ATOM 823 O O . ASN A 1 103 ? 9.826 -2.736 -9.076 1.00 95.62 103 ASN A O 1
ATOM 827 N N . LEU A 1 104 ? 10.243 -4.020 -7.292 1.00 95.06 104 LEU A N 1
ATOM 828 C CA . LEU A 1 104 ? 11.606 -3.506 -7.118 1.00 95.06 104 LEU A CA 1
ATOM 829 C C . LEU A 1 104 ? 12.541 -3.908 -8.268 1.00 95.06 104 LEU A C 1
ATOM 831 O O . LEU A 1 104 ? 13.442 -3.140 -8.603 1.00 95.06 104 LEU A O 1
ATOM 835 N N . ALA A 1 105 ? 12.360 -5.088 -8.871 1.00 95.00 105 ALA A N 1
ATOM 836 C CA . ALA A 1 105 ? 13.141 -5.492 -10.040 1.00 95.00 105 ALA A CA 1
ATOM 837 C C . ALA A 1 105 ? 12.878 -4.561 -11.235 1.00 95.00 105 ALA A C 1
ATOM 839 O O . ALA A 1 105 ? 13.837 -4.094 -11.849 1.00 95.00 105 ALA A O 1
ATOM 840 N N . LEU A 1 106 ? 11.612 -4.208 -11.491 1.00 96.31 106 LEU A N 1
ATOM 841 C CA . LEU A 1 106 ? 11.243 -3.234 -12.521 1.00 96.31 106 LEU A CA 1
ATOM 842 C C . LEU A 1 106 ? 11.830 -1.844 -12.242 1.00 96.31 106 LEU A C 1
ATOM 844 O O . LEU A 1 106 ? 12.475 -1.259 -13.110 1.00 96.31 106 LEU A O 1
ATOM 848 N N . LEU A 1 107 ? 11.689 -1.331 -11.016 1.00 95.69 107 LEU A N 1
ATOM 849 C CA . LEU A 1 107 ? 12.274 -0.033 -10.653 1.00 95.69 107 LEU A CA 1
ATOM 850 C C . LEU A 1 107 ? 13.801 -0.035 -10.792 1.00 95.69 107 LEU A C 1
ATOM 852 O O . LEU A 1 107 ? 14.399 0.953 -11.215 1.00 95.69 107 LEU A O 1
ATOM 856 N N . LYS A 1 108 ? 14.446 -1.168 -10.501 1.00 94.75 108 LYS A N 1
ATOM 857 C CA . LYS A 1 108 ? 15.886 -1.332 -10.705 1.00 94.75 108 LYS A CA 1
ATOM 858 C C . LYS A 1 108 ? 16.272 -1.396 -12.187 1.00 94.75 108 LYS A C 1
ATOM 860 O O . LYS A 1 108 ? 17.319 -0.867 -12.554 1.00 94.75 108 LYS A O 1
ATOM 865 N N . LEU A 1 109 ? 15.438 -1.986 -13.045 1.00 94.38 109 LEU A N 1
ATOM 866 C CA . LEU A 1 109 ? 15.614 -1.930 -14.501 1.00 94.38 109 LEU A CA 1
ATOM 867 C C . LEU A 1 109 ? 15.520 -0.491 -15.023 1.00 94.38 109 LEU A C 1
ATOM 869 O O . LEU A 1 109 ? 16.381 -0.092 -15.809 1.00 94.38 109 LEU A O 1
ATOM 873 N N . TYR A 1 110 ? 14.556 0.300 -14.537 1.00 94.94 110 TYR A N 1
ATOM 874 C CA . TYR A 1 110 ? 14.463 1.734 -14.847 1.00 94.94 110 TYR A CA 1
ATOM 875 C C . TYR A 1 110 ? 15.685 2.513 -14.358 1.00 94.94 110 TYR A C 1
ATOM 877 O O . TYR A 1 110 ? 16.188 3.378 -15.073 1.00 94.94 110 TYR A O 1
ATOM 885 N N . GLN A 1 111 ? 16.216 2.175 -13.178 1.00 92.50 111 GLN A N 1
ATOM 886 C CA . GLN A 1 111 ? 17.436 2.789 -12.653 1.00 92.50 111 GLN A CA 1
ATOM 887 C C . GLN A 1 111 ? 18.646 2.552 -13.573 1.00 92.50 111 GLN A C 1
ATOM 889 O O . GLN A 1 111 ? 19.456 3.458 -13.766 1.00 92.50 111 GLN A O 1
ATOM 894 N N . PHE A 1 112 ? 18.778 1.352 -14.150 1.00 91.44 112 PHE A N 1
ATOM 895 C CA . PHE A 1 112 ? 19.845 1.043 -15.110 1.00 91.44 112 PHE A CA 1
ATOM 896 C C . PHE A 1 112 ? 19.580 1.599 -16.514 1.00 91.44 112 PHE A C 1
ATOM 898 O O . PHE A 1 112 ? 20.530 1.903 -17.233 1.00 91.44 112 PHE A O 1
ATOM 905 N N . ASN A 1 113 ? 18.310 1.762 -16.895 1.00 92.88 113 ASN A N 1
ATOM 906 C CA . ASN A 1 113 ? 17.884 2.197 -18.223 1.00 92.88 113 ASN A CA 1
ATOM 907 C C . ASN A 1 113 ? 16.876 3.358 -18.118 1.00 92.88 113 ASN A C 1
ATOM 909 O O . ASN A 1 113 ? 15.677 3.145 -18.312 1.00 92.88 113 ASN A O 1
ATOM 913 N N . PRO A 1 114 ? 17.329 4.603 -17.863 1.00 90.19 114 PRO A N 1
ATOM 914 C CA . PRO A 1 114 ? 16.426 5.727 -17.591 1.00 90.19 114 PRO A CA 1
ATOM 915 C C . PRO A 1 114 ? 15.441 6.054 -18.723 1.00 90.19 114 PRO A C 1
ATOM 917 O O . PRO A 1 114 ? 14.380 6.608 -18.471 1.00 90.19 114 PRO A O 1
ATOM 920 N N . HIS A 1 115 ? 15.775 5.700 -19.966 1.00 90.81 115 HIS A N 1
ATOM 921 C CA . HIS A 1 115 ? 14.921 5.905 -21.140 1.00 90.81 115 HIS A CA 1
ATOM 922 C C . HIS A 1 115 ? 13.698 4.974 -21.186 1.00 90.81 115 HIS A C 1
ATOM 924 O O . HIS A 1 115 ? 12.779 5.234 -21.954 1.00 90.81 115 HIS A O 1
ATOM 930 N N . LEU A 1 116 ? 13.694 3.897 -20.392 1.00 92.94 116 LEU A N 1
ATOM 931 C CA . LEU A 1 116 ? 12.573 2.959 -20.282 1.00 92.94 116 LEU A CA 1
ATOM 932 C C . LEU A 1 116 ? 11.616 3.315 -19.139 1.00 92.94 116 LEU A C 1
ATOM 934 O O . LEU A 1 116 ? 10.601 2.643 -18.977 1.00 92.94 116 LEU A O 1
ATOM 938 N N . LEU A 1 117 ? 11.943 4.328 -18.328 1.00 92.81 117 LEU A N 1
ATOM 939 C CA . LEU A 1 117 ? 11.131 4.718 -17.182 1.00 92.81 117 LEU A CA 1
ATOM 940 C C . LEU A 1 117 ? 9.734 5.130 -17.644 1.00 92.81 117 LEU A C 1
ATOM 942 O O . LEU A 1 117 ? 9.578 6.081 -18.408 1.00 92.81 117 LEU A O 1
ATOM 946 N N . HIS A 1 118 ? 8.726 4.430 -17.126 1.00 93.50 118 HIS A N 1
ATOM 947 C CA . HIS A 1 118 ? 7.323 4.745 -17.353 1.00 93.50 118 HIS A CA 1
ATOM 948 C C . HIS A 1 118 ? 6.727 5.394 -16.090 1.00 93.50 118 HIS A C 1
ATOM 950 O O . HIS A 1 118 ? 6.623 4.712 -15.058 1.00 93.50 118 HIS A O 1
ATOM 956 N N . PRO A 1 119 ? 6.376 6.698 -16.127 1.00 92.56 119 PRO A N 1
ATOM 957 C CA . PRO A 1 119 ? 5.874 7.431 -14.963 1.00 92.56 119 PRO A CA 1
ATOM 958 C C . PRO A 1 119 ? 4.647 6.780 -14.317 1.00 92.56 119 PRO A C 1
ATOM 960 O O . PRO A 1 119 ? 4.662 6.519 -13.118 1.00 92.56 119 PRO A O 1
ATOM 963 N N . GLU A 1 120 ? 3.645 6.426 -15.118 1.00 93.81 120 GLU A N 1
ATOM 964 C CA . GLU A 1 120 ? 2.375 5.839 -14.666 1.00 93.81 120 GLU A CA 1
ATOM 965 C C . GLU A 1 120 ? 2.565 4.470 -13.997 1.00 93.81 120 GLU A C 1
ATOM 967 O O . GLU A 1 120 ? 2.051 4.202 -12.915 1.00 93.81 120 GLU A O 1
ATOM 972 N N . THR A 1 121 ? 3.409 3.601 -14.565 1.00 95.94 121 THR A N 1
ATOM 973 C CA . THR A 1 121 ? 3.715 2.311 -13.921 1.00 95.94 121 THR A CA 1
ATOM 974 C C . THR A 1 121 ? 4.436 2.523 -12.590 1.00 95.94 121 THR A C 1
ATOM 976 O O . THR A 1 121 ? 4.233 1.774 -11.637 1.00 95.94 121 THR A O 1
ATOM 979 N N . THR A 1 122 ? 5.273 3.559 -12.503 1.00 95.69 122 THR A N 1
ATOM 980 C CA . THR A 1 122 ? 5.991 3.900 -11.271 1.00 95.69 122 THR A CA 1
ATOM 981 C C . THR A 1 122 ? 5.038 4.420 -10.193 1.00 95.69 122 THR A C 1
ATOM 983 O O . THR A 1 122 ? 5.124 3.975 -9.046 1.00 95.69 122 THR A O 1
ATOM 986 N N . THR A 1 123 ? 4.102 5.309 -10.544 1.00 95.44 123 THR A N 1
ATOM 987 C CA . THR A 1 123 ? 3.061 5.779 -9.616 1.00 95.44 123 THR A CA 1
ATOM 988 C C . THR A 1 123 ? 2.146 4.637 -9.191 1.00 95.44 123 THR A C 1
ATOM 990 O O . THR A 1 123 ? 1.867 4.526 -8.001 1.00 95.44 123 THR A O 1
ATOM 993 N N . ASN A 1 124 ? 1.801 3.712 -10.092 1.00 97.00 124 ASN A N 1
ATOM 994 C CA . ASN A 1 124 ? 1.004 2.526 -9.766 1.00 97.00 124 ASN A CA 1
ATOM 995 C C . ASN A 1 124 ? 1.721 1.595 -8.778 1.00 97.00 124 ASN A C 1
ATOM 997 O O . ASN A 1 124 ? 1.109 1.136 -7.813 1.00 97.00 124 ASN A O 1
ATOM 1001 N N . ILE A 1 125 ? 3.037 1.385 -8.918 1.00 97.31 125 ILE A N 1
ATOM 1002 C CA . ILE A 1 125 ? 3.828 0.645 -7.916 1.00 97.31 125 ILE A CA 1
ATOM 1003 C C . ILE A 1 125 ? 3.778 1.335 -6.545 1.00 97.31 125 ILE A C 1
ATOM 1005 O O . ILE A 1 125 ? 3.618 0.661 -5.523 1.00 97.31 125 ILE A O 1
ATOM 1009 N N . LEU A 1 126 ? 3.924 2.663 -6.505 1.00 96.81 126 LEU A N 1
ATOM 1010 C CA . LEU A 1 126 ? 3.877 3.438 -5.262 1.00 96.81 126 LEU A CA 1
ATOM 1011 C C . LEU A 1 126 ? 2.478 3.408 -4.627 1.00 96.81 126 LEU A C 1
ATOM 1013 O O . LEU A 1 126 ? 2.367 3.134 -3.433 1.00 96.81 126 LEU A O 1
ATOM 1017 N N . ALA A 1 127 ? 1.419 3.603 -5.413 1.00 96.88 127 ALA A N 1
ATOM 1018 C CA . ALA A 1 127 ? 0.030 3.502 -4.970 1.00 96.88 127 ALA A CA 1
ATOM 1019 C C . ALA A 1 127 ? -0.276 2.101 -4.422 1.00 96.88 127 ALA A C 1
ATOM 1021 O O . ALA A 1 127 ? -0.801 1.955 -3.319 1.00 96.88 127 ALA A O 1
ATOM 1022 N N . LYS A 1 128 ? 0.157 1.042 -5.115 1.00 96.00 128 LYS A N 1
ATOM 1023 C CA . LYS A 1 128 ? 0.061 -0.334 -4.611 1.00 96.00 128 LYS A CA 1
ATOM 1024 C C . LYS A 1 128 ? 0.840 -0.536 -3.315 1.00 96.00 128 LYS A C 1
ATOM 1026 O O . LYS A 1 128 ? 0.339 -1.211 -2.417 1.00 96.00 128 LYS A O 1
ATOM 1031 N N . ALA A 1 129 ? 2.023 0.061 -3.174 1.00 95.88 129 ALA A N 1
ATOM 1032 C CA . ALA A 1 129 ? 2.795 -0.022 -1.938 1.00 95.88 129 ALA A CA 1
ATOM 1033 C C . ALA A 1 129 ? 2.073 0.633 -0.742 1.00 95.88 129 ALA A C 1
ATOM 1035 O O . ALA A 1 129 ? 2.195 0.120 0.372 1.00 95.88 129 ALA A O 1
ATOM 1036 N N . LEU A 1 130 ? 1.260 1.679 -0.963 1.00 96.12 130 LEU A N 1
ATOM 1037 C CA . LEU A 1 130 ? 0.399 2.253 0.082 1.00 96.12 130 LEU A CA 1
ATOM 1038 C C . LEU A 1 130 ? -0.613 1.235 0.614 1.00 96.12 130 LEU A C 1
ATOM 1040 O O . LEU A 1 130 ? -0.904 1.252 1.799 1.00 96.12 130 LEU A O 1
ATOM 1044 N N . THR A 1 131 ? -1.119 0.318 -0.217 1.00 95.06 131 THR A N 1
ATOM 1045 C CA . THR A 1 131 ? -2.144 -0.664 0.201 1.00 95.06 131 THR A CA 1
ATOM 1046 C C . THR A 1 131 ? -1.618 -1.764 1.130 1.00 95.06 131 THR A C 1
ATOM 1048 O O . THR A 1 131 ? -2.399 -2.483 1.748 1.00 95.06 131 THR A O 1
ATOM 1051 N N . VAL A 1 132 ? -0.294 -1.897 1.264 1.00 92.94 132 VAL A N 1
ATOM 1052 C CA . VAL A 1 132 ? 0.354 -2.934 2.087 1.00 92.94 132 VAL A CA 1
ATOM 1053 C C . VAL A 1 132 ? 1.079 -2.373 3.317 1.00 92.94 132 VAL A C 1
ATOM 1055 O O . VAL A 1 132 ? 1.848 -3.095 3.957 1.00 92.94 132 VAL A O 1
ATOM 1058 N N . PHE A 1 133 ? 0.851 -1.102 3.670 1.00 92.62 133 PHE A N 1
ATOM 1059 C CA . PHE A 1 133 ? 1.406 -0.472 4.877 1.00 92.62 133 PHE A CA 1
ATOM 1060 C C . PHE A 1 133 ? 0.982 -1.231 6.149 1.00 92.62 133 PHE A C 1
ATOM 1062 O O . PHE A 1 133 ? -0.093 -1.793 6.161 1.00 92.62 133 PHE A O 1
ATOM 1069 N N . PRO A 1 134 ? 1.733 -1.276 7.254 1.00 90.56 134 PRO A N 1
ATOM 1070 C CA . PRO A 1 134 ? 3.127 -0.917 7.370 1.00 90.56 134 PRO A CA 1
ATOM 1071 C C . PRO A 1 134 ? 3.968 -1.958 6.628 1.00 90.56 134 PRO A C 1
ATOM 1073 O O . PRO A 1 134 ? 3.871 -3.165 6.870 1.00 90.56 134 PRO A O 1
ATOM 1076 N N . SER A 1 135 ? 4.786 -1.479 5.699 1.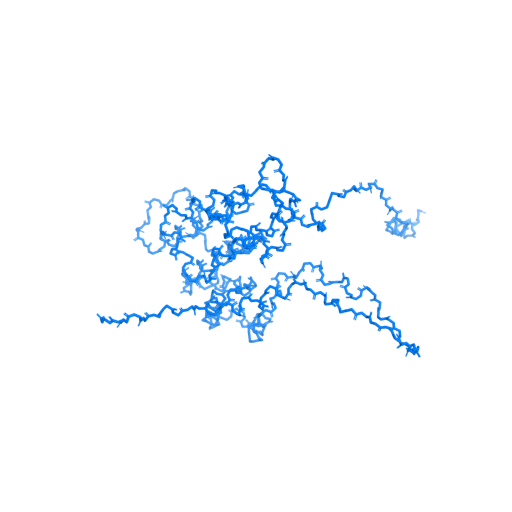00 89.94 135 SER A N 1
ATOM 1077 C CA . SER A 1 135 ? 5.722 -2.289 4.929 1.00 89.94 135 SER A CA 1
ATOM 1078 C C . SER A 1 135 ? 6.841 -1.388 4.421 1.00 89.94 135 SER A C 1
ATOM 1080 O O . SER A 1 135 ? 6.564 -0.267 3.997 1.00 89.94 135 SER A O 1
ATOM 1082 N N . PRO A 1 136 ? 8.099 -1.862 4.380 1.00 91.25 136 PRO A N 1
ATOM 1083 C CA . PRO A 1 136 ? 9.192 -1.086 3.803 1.00 91.25 136 PRO A CA 1
ATOM 1084 C C . PRO A 1 136 ? 9.064 -0.918 2.281 1.00 91.25 136 PRO A C 1
ATOM 1086 O O . PRO A 1 136 ? 9.871 -0.208 1.691 1.00 91.25 136 PRO A O 1
ATOM 1089 N N . ALA A 1 137 ? 8.084 -1.566 1.636 1.00 92.25 137 ALA A N 1
ATOM 1090 C CA . ALA A 1 137 ? 7.876 -1.546 0.192 1.00 92.25 137 ALA A CA 1
ATOM 1091 C C . ALA A 1 137 ? 7.882 -0.131 -0.403 1.00 92.25 137 ALA A C 1
ATOM 1093 O O . ALA A 1 137 ? 8.591 0.107 -1.375 1.00 92.25 137 ALA A O 1
ATOM 1094 N N . TYR A 1 138 ? 7.147 0.809 0.199 1.00 95.12 138 TYR A N 1
ATOM 1095 C CA . TYR A 1 138 ? 7.066 2.181 -0.304 1.00 95.12 138 TYR A CA 1
ATOM 1096 C C . TYR A 1 138 ? 8.436 2.874 -0.253 1.00 95.12 138 TYR A C 1
ATOM 1098 O O . TYR A 1 138 ? 8.931 3.380 -1.260 1.00 95.12 138 TYR A O 1
ATOM 1106 N N . SER A 1 139 ? 9.091 2.817 0.908 1.00 93.81 139 SER A N 1
ATOM 1107 C CA . SER A 1 139 ? 10.419 3.403 1.124 1.00 93.81 139 SER A CA 1
ATOM 1108 C C . SER A 1 139 ? 11.499 2.781 0.227 1.00 93.81 139 SER A C 1
ATOM 1110 O O . SER A 1 139 ? 12.366 3.491 -0.281 1.00 93.81 139 SER A O 1
ATOM 1112 N N . LEU A 1 140 ? 11.446 1.464 -0.007 1.00 94.12 140 LEU A N 1
ATOM 1113 C CA . LEU A 1 140 ? 12.369 0.765 -0.908 1.00 94.12 140 LEU A CA 1
ATOM 1114 C C . LEU A 1 140 ? 12.149 1.159 -2.371 1.00 94.12 140 LEU A C 1
ATOM 1116 O O . LEU A 1 140 ? 13.124 1.384 -3.085 1.00 94.12 140 LEU A O 1
ATOM 1120 N N . SER A 1 141 ? 10.891 1.275 -2.802 1.00 94.81 141 SER A N 1
ATOM 1121 C CA . SER A 1 141 ? 10.551 1.748 -4.146 1.00 94.81 141 SER A CA 1
ATOM 1122 C C . SER A 1 141 ? 11.069 3.165 -4.372 1.00 94.81 141 SER A C 1
ATOM 1124 O O . SER A 1 141 ? 11.735 3.421 -5.373 1.00 94.81 141 SER A O 1
ATOM 1126 N N . LEU A 1 142 ? 10.856 4.060 -3.403 1.00 93.25 142 LEU A N 1
ATOM 1127 C CA . LEU A 1 142 ? 11.327 5.443 -3.463 1.00 93.25 142 LEU A CA 1
ATOM 1128 C C . LEU A 1 142 ? 12.858 5.547 -3.577 1.00 93.25 142 LEU A C 1
ATOM 1130 O O . LEU A 1 142 ? 13.370 6.388 -4.314 1.00 93.25 142 LEU A O 1
ATOM 1134 N N . ALA A 1 143 ? 13.591 4.670 -2.885 1.00 92.44 143 ALA A N 1
ATOM 1135 C CA . ALA A 1 143 ? 15.054 4.639 -2.909 1.00 92.44 143 ALA A CA 1
ATOM 1136 C C . ALA A 1 143 ? 15.652 4.189 -4.258 1.00 92.44 143 ALA A C 1
ATOM 1138 O O . ALA A 1 143 ? 16.835 4.427 -4.507 1.00 92.44 143 ALA A O 1
ATOM 1139 N N . LEU A 1 144 ? 14.867 3.529 -5.117 1.00 93.00 144 LEU A N 1
ATOM 1140 C CA . LEU A 1 144 ? 15.293 3.120 -6.461 1.00 93.00 144 LEU A CA 1
ATOM 1141 C C . LEU A 1 144 ? 14.986 4.171 -7.531 1.00 93.00 144 LEU A C 1
ATOM 1143 O O . LEU A 1 144 ? 15.500 4.063 -8.646 1.00 93.00 144 LEU A O 1
ATOM 1147 N N . LEU A 1 145 ? 14.174 5.181 -7.209 1.00 91.44 145 LEU A N 1
ATOM 1148 C CA . LEU A 1 145 ? 13.835 6.231 -8.158 1.00 91.44 145 LEU A CA 1
ATOM 1149 C C . LEU A 1 145 ? 15.014 7.188 -8.392 1.00 91.44 145 LEU A C 1
ATOM 1151 O O . LEU A 1 145 ? 15.825 7.418 -7.487 1.00 91.44 145 LEU A O 1
ATOM 1155 N N . PRO A 1 146 ? 15.118 7.785 -9.592 1.00 85.75 146 PRO A N 1
ATOM 1156 C CA . PRO A 1 146 ? 16.144 8.776 -9.881 1.00 85.75 146 PRO A CA 1
ATOM 1157 C C . PRO A 1 146 ? 16.156 9.963 -8.893 1.00 85.75 146 PRO A C 1
ATOM 1159 O O . PRO A 1 146 ? 15.117 10.352 -8.360 1.00 85.75 146 PRO A O 1
ATOM 1162 N N . PRO A 1 147 ? 17.306 10.634 -8.685 1.00 81.19 147 PRO A N 1
ATOM 1163 C CA . PRO A 1 147 ? 17.388 11.788 -7.783 1.00 81.19 147 PRO A CA 1
ATOM 1164 C C . PRO A 1 147 ? 16.476 12.965 -8.168 1.00 81.19 147 PRO A C 1
ATOM 1166 O O . PRO A 1 147 ? 16.045 13.715 -7.301 1.00 81.19 147 PRO A O 1
ATOM 1169 N N . HIS A 1 148 ? 16.172 13.131 -9.458 1.00 80.12 148 HIS A N 1
ATOM 1170 C CA . HIS A 1 148 ? 15.311 14.213 -9.946 1.00 80.12 148 HIS A CA 1
ATOM 1171 C C . HIS A 1 148 ? 13.820 13.974 -9.674 1.00 80.12 148 HIS A C 1
ATOM 1173 O O . HIS A 1 148 ? 13.043 14.917 -9.747 1.00 80.12 148 HIS A O 1
ATOM 1179 N N . SER A 1 149 ? 13.418 12.738 -9.361 1.00 80.56 149 SER A N 1
ATOM 1180 C CA . SER A 1 149 ? 12.041 12.380 -9.007 1.00 80.56 149 SER A CA 1
ATOM 1181 C C . SER A 1 149 ? 11.832 12.309 -7.490 1.00 80.56 149 SER A C 1
ATOM 1183 O O . SER A 1 149 ? 10.850 11.741 -7.016 1.00 80.56 149 SER A O 1
ATOM 1185 N N . GLN A 1 150 ? 12.791 12.813 -6.707 1.00 76.38 150 GLN A N 1
ATOM 1186 C CA . GLN A 1 150 ? 12.704 12.791 -5.254 1.00 76.38 150 GLN A CA 1
ATOM 1187 C C . GLN A 1 150 ? 11.627 13.775 -4.769 1.00 76.38 150 GLN A C 1
ATOM 1189 O O . GLN A 1 150 ? 11.564 14.909 -5.244 1.00 76.38 150 GLN A O 1
ATOM 1194 N N . PRO A 1 151 ? 10.806 13.380 -3.782 1.00 71.44 151 PRO A N 1
ATOM 1195 C CA . PRO A 1 151 ? 9.699 14.196 -3.300 1.00 71.44 151 PRO A CA 1
ATOM 1196 C C . PRO A 1 151 ? 10.174 15.423 -2.514 1.00 71.44 151 PRO A C 1
ATOM 1198 O O . PRO A 1 151 ? 9.439 16.398 -2.386 1.00 71.44 151 PRO A O 1
ATOM 1201 N N . PHE A 1 152 ? 11.404 15.409 -2.000 1.00 70.62 152 PHE A N 1
ATOM 1202 C CA . PHE A 1 152 ? 11.990 16.542 -1.297 1.00 70.62 152 PHE A CA 1
ATOM 1203 C C . PHE A 1 152 ? 12.872 17.324 -2.270 1.00 70.62 152 PHE A C 1
ATOM 1205 O O . PHE A 1 152 ? 13.968 16.855 -2.590 1.00 70.62 152 PHE A O 1
ATOM 1212 N N . PRO A 1 153 ? 12.431 18.495 -2.763 1.00 60.44 153 PRO A N 1
ATOM 1213 C CA . PRO A 1 153 ? 13.281 19.305 -3.615 1.00 60.44 153 PRO A CA 1
ATOM 1214 C C . PRO A 1 153 ? 14.514 19.719 -2.807 1.00 60.44 153 PRO A C 1
ATOM 1216 O O . PRO A 1 153 ? 14.397 20.370 -1.766 1.00 60.44 153 PRO A O 1
ATOM 1219 N N . LEU A 1 154 ? 15.708 19.347 -3.278 1.00 55.44 154 LEU A N 1
ATOM 1220 C CA . LEU A 1 154 ? 16.918 20.027 -2.837 1.00 55.44 154 LEU A CA 1
ATOM 1221 C C . LEU A 1 154 ? 16.774 21.475 -3.305 1.00 55.44 154 LEU A C 1
ATOM 1223 O O . LEU A 1 154 ? 16.639 21.740 -4.499 1.00 55.44 154 LEU A O 1
ATOM 1227 N N . SER A 1 155 ? 16.715 22.392 -2.345 1.00 49.91 155 SER A N 1
ATOM 1228 C CA . SER A 1 155 ? 16.695 23.836 -2.556 1.00 49.91 155 SER A CA 1
ATOM 1229 C C . SER A 1 155 ? 17.604 24.216 -3.730 1.00 49.91 155 SER A C 1
ATOM 1231 O O . SER A 1 155 ? 18.787 23.894 -3.679 1.00 49.91 155 SER A O 1
ATOM 1233 N N . SER A 1 156 ? 17.052 24.906 -4.744 1.00 46.28 156 SER A N 1
ATOM 1234 C CA . SER A 1 156 ? 17.680 25.414 -5.992 1.00 46.28 156 SER A CA 1
ATOM 1235 C C . SER A 1 156 ? 17.470 24.632 -7.308 1.00 46.28 156 SER A C 1
ATOM 1237 O O . SER A 1 156 ? 18.416 24.290 -8.008 1.00 46.28 156 SER A O 1
ATOM 1239 N N . SER A 1 157 ? 16.221 24.458 -7.751 1.00 48.47 157 SER A N 1
ATOM 1240 C CA . SER A 1 157 ? 15.942 24.266 -9.192 1.00 48.47 157 SER A CA 1
ATOM 1241 C C . SER A 1 157 ? 14.724 25.072 -9.651 1.00 48.47 157 SER A C 1
ATOM 1243 O O . SER A 1 157 ? 13.762 24.563 -10.204 1.00 48.47 157 SER A O 1
ATOM 1245 N N . GLU A 1 158 ? 14.792 26.386 -9.448 1.00 46.97 158 GLU A N 1
ATOM 1246 C CA . GLU A 1 158 ? 13.807 27.383 -9.904 1.00 46.97 158 GLU A CA 1
ATOM 1247 C C . GLU A 1 158 ? 13.880 27.644 -11.432 1.00 46.97 158 GLU A C 1
ATOM 1249 O O . GLU A 1 158 ? 13.404 28.656 -11.935 1.00 46.97 158 GLU A O 1
ATOM 1254 N N . SER A 1 159 ? 14.523 26.752 -12.196 1.00 43.53 159 SER A N 1
ATOM 1255 C CA . SER A 1 159 ? 14.922 26.981 -13.592 1.00 43.53 159 SER A CA 1
ATOM 1256 C C . SER A 1 159 ? 14.795 25.742 -14.489 1.00 43.53 159 SER A C 1
ATOM 1258 O O . SER A 1 159 ? 15.612 25.513 -15.385 1.00 43.53 159 SER A O 1
ATOM 1260 N N . GLN A 1 160 ? 13.757 24.931 -14.281 1.00 47.03 160 GLN A N 1
ATOM 1261 C CA . GLN A 1 160 ? 13.324 23.946 -15.275 1.00 47.03 160 GLN A CA 1
ATOM 1262 C C . GLN A 1 160 ? 11.914 24.310 -15.767 1.00 47.03 160 GLN A C 1
ATOM 1264 O O . GLN A 1 160 ? 11.066 24.666 -14.950 1.00 47.03 160 GLN A O 1
ATOM 1269 N N . PRO A 1 161 ? 11.665 24.290 -17.090 1.00 42.06 161 PRO A N 1
ATOM 1270 C CA . PRO A 1 161 ? 10.347 24.588 -17.646 1.00 42.06 161 PRO A CA 1
ATOM 1271 C C . PRO A 1 161 ? 9.294 23.589 -17.127 1.00 42.06 161 PRO A C 1
ATOM 1273 O O . PRO A 1 161 ? 9.669 22.470 -16.769 1.00 42.06 161 PRO A O 1
ATOM 1276 N N . PRO A 1 162 ? 7.993 23.947 -17.121 1.00 43.44 162 PRO A N 1
ATOM 1277 C CA . PRO A 1 162 ? 6.916 22.995 -16.861 1.00 43.44 162 PRO A CA 1
ATOM 1278 C C . PRO A 1 162 ? 6.957 21.932 -17.965 1.00 43.44 162 PRO A C 1
ATOM 1280 O O . PRO A 1 162 ? 6.607 22.168 -19.119 1.00 43.44 162 PRO A O 1
ATOM 1283 N N . SER A 1 163 ? 7.519 20.790 -17.615 1.00 54.69 163 SER A N 1
ATOM 1284 C CA . SER A 1 163 ? 7.780 19.621 -18.449 1.00 54.69 163 SER A CA 1
ATOM 1285 C C . SER A 1 163 ? 7.151 18.445 -17.711 1.00 54.69 163 SER A C 1
ATOM 1287 O O . SER A 1 163 ? 7.084 18.503 -16.493 1.00 54.69 163 SER A O 1
ATOM 1289 N N . GLN A 1 164 ? 6.750 17.369 -18.393 1.00 57.34 164 GLN A N 1
ATOM 1290 C CA . GLN A 1 164 ? 6.125 16.156 -17.813 1.00 57.34 164 GLN A CA 1
ATOM 1291 C C . GLN A 1 164 ? 6.822 15.608 -16.542 1.00 57.34 164 GLN A C 1
ATOM 1293 O O . GLN A 1 164 ? 6.235 14.885 -15.742 1.00 57.34 164 GLN A O 1
ATOM 1298 N N . THR A 1 165 ? 8.085 15.977 -16.333 1.00 65.56 165 THR A N 1
ATOM 1299 C CA . THR A 1 165 ? 8.858 15.764 -15.108 1.00 65.56 165 THR A CA 1
ATOM 1300 C C . THR A 1 165 ? 8.291 16.451 -13.854 1.00 65.56 165 THR A C 1
ATOM 1302 O O . THR A 1 165 ? 8.449 15.895 -12.773 1.00 65.56 165 THR A O 1
ATOM 1305 N N . SER A 1 166 ? 7.651 17.625 -13.951 1.00 75.44 166 SER A N 1
ATOM 1306 C CA . SER A 1 166 ? 7.038 18.322 -12.806 1.00 75.44 166 SER A CA 1
ATOM 1307 C C . SER A 1 166 ? 5.844 17.553 -12.260 1.00 75.44 166 SER A C 1
ATOM 1309 O O . SER A 1 166 ? 5.760 17.333 -11.055 1.00 75.44 166 SER A O 1
ATOM 1311 N N . ASP A 1 167 ? 4.984 17.076 -13.154 1.00 85.81 167 ASP A N 1
ATOM 1312 C CA . ASP A 1 167 ? 3.727 16.416 -12.796 1.00 85.81 167 ASP A CA 1
ATOM 1313 C C . ASP A 1 167 ? 4.015 15.042 -12.174 1.00 85.81 167 ASP A C 1
ATOM 1315 O O . ASP A 1 167 ? 3.405 14.633 -11.183 1.00 85.81 167 ASP A O 1
ATOM 1319 N N . PHE A 1 168 ? 5.038 14.352 -12.691 1.00 88.75 168 PHE A N 1
ATOM 1320 C CA . PHE A 1 168 ? 5.536 13.109 -12.107 1.00 88.75 168 PHE A CA 1
ATOM 1321 C C . PHE A 1 168 ? 6.118 13.307 -10.697 1.00 88.75 168 PHE A C 1
ATOM 1323 O O . PHE A 1 168 ? 5.848 12.510 -9.797 1.00 88.75 168 PHE A O 1
ATOM 1330 N N . VAL A 1 169 ? 6.891 14.376 -10.471 1.00 89.62 169 VAL A N 1
ATOM 1331 C CA . VAL A 1 169 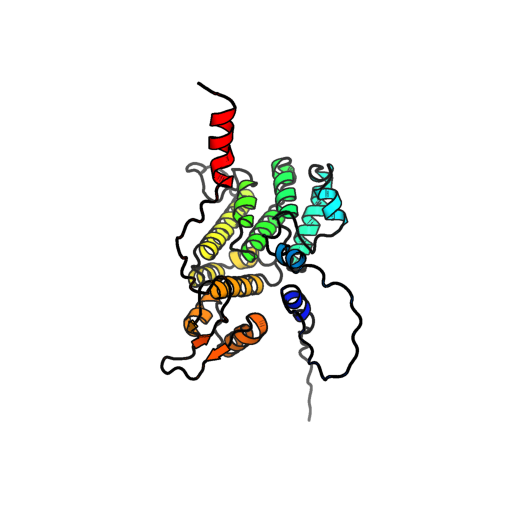? 7.431 14.700 -9.138 1.00 89.62 169 VAL A CA 1
ATOM 1332 C C . VAL A 1 169 ? 6.304 15.034 -8.164 1.00 89.62 169 VAL A C 1
ATOM 1334 O O . VAL A 1 169 ? 6.302 14.521 -7.044 1.00 89.62 169 VAL A O 1
ATOM 1337 N N . GLU A 1 170 ? 5.327 15.839 -8.586 1.00 9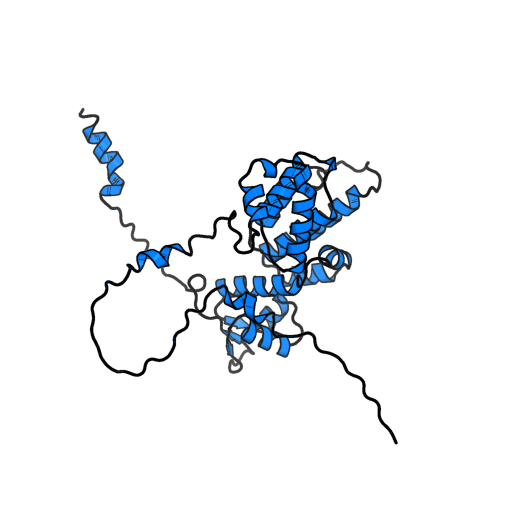0.19 170 GLU A N 1
ATOM 1338 C CA . GLU A 1 170 ? 4.155 16.180 -7.772 1.00 90.19 170 GLU A CA 1
ATOM 1339 C C . GLU A 1 170 ? 3.359 14.925 -7.381 1.00 90.19 170 GLU A C 1
ATOM 1341 O O . GLU A 1 170 ? 2.983 14.752 -6.219 1.00 90.19 170 GLU A O 1
ATOM 1346 N N . SER A 1 171 ? 3.186 13.995 -8.322 1.00 93.00 171 SER A N 1
ATOM 1347 C CA . SER A 1 171 ? 2.541 12.699 -8.084 1.00 93.00 171 SER A CA 1
ATOM 1348 C C . SER A 1 171 ? 3.248 11.903 -6.981 1.00 93.00 171 SER A C 1
ATOM 1350 O O . SER A 1 171 ? 2.617 11.422 -6.035 1.00 93.00 171 SER A O 1
ATOM 1352 N N . ILE A 1 172 ? 4.582 11.816 -7.040 1.00 93.69 172 ILE A N 1
ATOM 1353 C CA . ILE A 1 172 ? 5.389 11.135 -6.015 1.00 93.69 172 ILE A CA 1
ATOM 1354 C C . ILE A 1 172 ? 5.306 11.870 -4.671 1.00 93.69 172 ILE A C 1
ATOM 1356 O O . ILE A 1 172 ? 5.230 11.221 -3.624 1.00 93.69 172 ILE A O 1
ATOM 1360 N N . GLN A 1 173 ? 5.300 13.205 -4.665 1.00 93.00 173 GLN A N 1
ATOM 1361 C CA . GLN A 1 173 ? 5.146 14.010 -3.446 1.00 93.00 173 GLN A CA 1
ATOM 1362 C C . GLN A 1 173 ? 3.814 13.734 -2.751 1.00 93.00 173 GLN A C 1
ATOM 1364 O O . GLN A 1 173 ? 3.793 13.462 -1.546 1.00 93.00 173 GLN A O 1
ATOM 1369 N N . LYS A 1 174 ? 2.723 13.741 -3.517 1.00 94.25 174 LYS A N 1
ATOM 1370 C CA . LYS A 1 174 ? 1.368 13.429 -3.052 1.00 94.25 174 LYS A CA 1
ATOM 1371 C C . LYS A 1 174 ? 1.292 12.015 -2.472 1.00 94.25 174 LYS A C 1
ATOM 1373 O O . LYS A 1 174 ? 0.918 11.854 -1.308 1.00 94.25 174 LYS A O 1
ATOM 1378 N N . LEU A 1 175 ? 1.748 10.998 -3.206 1.00 95.81 175 LEU A N 1
ATOM 1379 C CA . LEU A 1 175 ? 1.780 9.615 -2.705 1.00 95.81 175 LEU A CA 1
ATOM 1380 C C . LEU A 1 175 ? 2.656 9.473 -1.447 1.00 95.81 175 LEU A C 1
ATOM 1382 O O . LEU A 1 175 ? 2.292 8.771 -0.504 1.00 95.81 175 LEU A O 1
ATOM 1386 N N . THR A 1 176 ? 3.774 10.201 -1.371 1.00 95.44 176 THR A N 1
ATOM 1387 C CA . THR A 1 176 ? 4.684 10.147 -0.212 1.00 95.44 176 THR A CA 1
ATOM 1388 C C . THR A 1 176 ? 4.053 10.790 1.016 1.00 95.44 176 THR A C 1
ATOM 1390 O O . THR A 1 176 ? 4.209 10.294 2.140 1.00 95.44 176 THR A O 1
ATOM 1393 N N . ARG A 1 177 ? 3.289 11.869 0.814 1.00 95.44 177 ARG A N 1
ATOM 1394 C CA . ARG A 1 177 ? 2.497 12.492 1.872 1.00 95.44 177 ARG A CA 1
ATOM 1395 C C . ARG A 1 177 ? 1.468 11.511 2.425 1.00 95.44 177 ARG A C 1
ATOM 1397 O O . ARG A 1 177 ? 1.393 11.367 3.645 1.00 95.44 177 ARG A O 1
ATOM 1404 N N . LEU A 1 178 ? 0.745 10.807 1.555 1.00 96.44 178 LEU A N 1
ATOM 1405 C CA . LEU A 1 178 ? -0.201 9.767 1.959 1.00 96.44 178 LEU A CA 1
ATOM 1406 C C . LEU A 1 178 ? 0.485 8.633 2.736 1.00 96.44 178 LEU A C 1
ATOM 1408 O O . LEU A 1 178 ? 0.016 8.285 3.820 1.00 96.44 178 LEU A O 1
ATOM 1412 N N . ASN A 1 179 ? 1.630 8.125 2.259 1.00 96.19 179 ASN A N 1
ATOM 1413 C CA . ASN A 1 179 ? 2.387 7.080 2.964 1.00 96.19 179 ASN A CA 1
ATOM 1414 C C . ASN A 1 179 ? 2.765 7.512 4.385 1.00 96.19 179 ASN A C 1
ATOM 1416 O O . ASN A 1 179 ? 2.575 6.768 5.342 1.00 96.19 179 ASN A O 1
ATOM 1420 N N . THR A 1 180 ? 3.250 8.747 4.533 1.00 95.62 180 THR A N 1
ATOM 1421 C CA . THR A 1 180 ? 3.647 9.300 5.837 1.00 95.62 180 THR A CA 1
ATOM 1422 C C . THR A 1 180 ? 2.470 9.335 6.817 1.00 95.62 180 THR A C 1
ATOM 1424 O O . THR A 1 180 ? 2.638 9.053 8.005 1.00 95.62 180 THR A O 1
ATOM 1427 N N . LEU A 1 181 ? 1.266 9.670 6.341 1.00 96.94 181 LEU A N 1
ATOM 1428 C CA . LEU A 1 181 ? 0.060 9.698 7.174 1.00 96.94 181 LEU A CA 1
ATOM 1429 C C . LEU A 1 181 ? -0.377 8.287 7.595 1.00 96.94 181 LEU A C 1
ATOM 1431 O O . LEU A 1 181 ? -0.745 8.094 8.754 1.00 96.94 181 LEU A O 1
ATOM 1435 N N . LEU A 1 182 ? -0.273 7.302 6.697 1.00 96.25 182 LEU A N 1
ATOM 1436 C CA . LEU A 1 182 ? -0.566 5.897 7.004 1.00 96.25 182 LEU A CA 1
ATOM 1437 C C . LEU A 1 182 ? 0.439 5.301 8.002 1.00 96.25 182 LEU A C 1
ATOM 1439 O O . LEU A 1 182 ? 0.031 4.689 8.989 1.00 96.25 182 LEU A O 1
ATOM 1443 N N . GLU A 1 183 ? 1.742 5.517 7.793 1.00 94.12 183 GLU A N 1
ATOM 1444 C CA . GLU A 1 183 ? 2.803 5.014 8.681 1.00 94.12 183 GLU A CA 1
ATOM 1445 C C . GLU A 1 183 ? 2.780 5.670 10.069 1.00 94.12 183 GLU A C 1
ATOM 1447 O O . GLU A 1 183 ? 3.095 5.020 11.064 1.00 94.12 183 GLU A O 1
ATOM 1452 N N . SER A 1 184 ? 2.365 6.938 10.160 1.00 94.62 184 SER A N 1
ATOM 1453 C CA . SER A 1 184 ? 2.192 7.644 11.440 1.00 94.62 184 SER A CA 1
ATOM 1454 C C . SER A 1 184 ? 0.841 7.383 12.121 1.00 94.62 184 SER A C 1
ATOM 1456 O O . SER A 1 184 ? 0.550 8.005 13.145 1.00 94.62 184 SER A O 1
ATOM 1458 N N . ALA A 1 185 ? 0.024 6.472 11.575 1.00 95.62 185 ALA A N 1
ATOM 1459 C CA . ALA A 1 185 ? -1.316 6.122 12.053 1.00 95.62 185 ALA A CA 1
ATOM 1460 C C . ALA A 1 185 ? -2.288 7.318 12.159 1.00 95.62 185 ALA A C 1
ATOM 1462 O O . ALA A 1 185 ? -3.236 7.310 12.946 1.00 95.62 185 ALA A O 1
ATOM 1463 N N . GLN A 1 186 ? -2.087 8.359 11.344 1.00 96.12 186 GLN A N 1
ATOM 1464 C CA . GLN A 1 186 ? -2.963 9.532 11.268 1.00 96.12 186 GLN A CA 1
ATOM 1465 C C . GLN A 1 186 ? -4.083 9.307 10.240 1.00 96.12 186 GLN A C 1
ATOM 1467 O O . GLN A 1 186 ? -4.228 10.065 9.281 1.00 96.12 186 GLN A O 1
ATOM 1472 N N . TYR A 1 187 ? -4.888 8.258 10.438 1.00 96.25 187 TYR A N 1
ATOM 1473 C CA . TYR A 1 187 ? -5.861 7.782 9.443 1.00 96.25 187 TYR A CA 1
ATOM 1474 C C . TYR A 1 187 ? -6.936 8.810 9.081 1.00 96.25 187 TYR A C 1
ATOM 1476 O O . TYR A 1 187 ? -7.261 8.980 7.912 1.00 96.25 187 TYR A O 1
ATOM 1484 N N . TRP A 1 188 ? -7.439 9.562 10.061 1.00 94.88 188 TRP A N 1
ATOM 1485 C CA . TRP A 1 188 ? -8.389 10.645 9.787 1.00 94.88 188 TRP A CA 1
ATOM 1486 C C . TRP A 1 188 ? -7.799 11.697 8.832 1.00 94.88 188 TRP A C 1
ATOM 1488 O O . TRP A 1 188 ? -8.451 12.120 7.877 1.00 94.88 188 TRP A O 1
ATOM 1498 N N . LEU A 1 189 ? -6.545 12.103 9.065 1.00 96.62 189 LEU A N 1
ATOM 1499 C CA . LEU A 1 189 ? -5.882 13.102 8.229 1.00 96.62 189 LEU A CA 1
ATOM 1500 C C . LEU A 1 189 ? -5.536 12.528 6.853 1.00 96.62 189 LEU A C 1
ATOM 1502 O O . LEU A 1 189 ? -5.574 13.268 5.874 1.00 96.62 189 LEU A O 1
ATOM 1506 N N . PHE A 1 190 ? -5.231 11.230 6.771 1.00 97.56 190 PHE A N 1
ATOM 1507 C CA . PHE A 1 190 ? -5.060 10.524 5.503 1.00 97.56 190 PHE A CA 1
ATOM 1508 C C . PHE A 1 190 ? -6.306 10.661 4.623 1.00 97.56 190 PHE A C 1
ATOM 1510 O O . PHE A 1 190 ? -6.185 11.191 3.523 1.00 97.56 190 PHE A O 1
ATOM 1517 N N . TRP A 1 191 ? -7.492 10.292 5.118 1.00 97.06 191 TRP A N 1
ATOM 1518 C CA . TRP A 1 191 ? -8.731 10.385 4.335 1.00 97.06 191 TRP A CA 1
ATOM 1519 C C . TRP A 1 191 ? -9.111 11.826 4.008 1.00 97.06 191 TRP A C 1
ATOM 1521 O O . TRP A 1 191 ? -9.485 12.124 2.880 1.00 97.06 191 TRP A O 1
ATOM 1531 N N . SER A 1 192 ? -8.935 12.747 4.959 1.00 96.50 192 SER A N 1
ATOM 1532 C CA . SER A 1 192 ? -9.137 14.180 4.717 1.00 96.50 192 SER A CA 1
ATOM 1533 C C . SER A 1 192 ? -8.223 14.710 3.603 1.00 96.50 192 SER A C 1
ATOM 1535 O O . SER A 1 192 ? -8.678 15.435 2.726 1.00 96.50 192 SER A O 1
ATOM 1537 N N . THR A 1 193 ? -6.948 14.303 3.594 1.00 96.12 193 THR A N 1
ATOM 1538 C CA . THR A 1 193 ? -5.983 14.685 2.550 1.00 96.12 193 THR A CA 1
ATOM 1539 C C . THR A 1 193 ? -6.330 14.030 1.214 1.00 96.12 193 THR A C 1
ATOM 1541 O O . THR A 1 193 ? -6.341 14.712 0.195 1.00 96.12 193 THR A O 1
ATOM 1544 N N . PHE A 1 194 ? -6.654 12.737 1.216 1.00 96.12 194 PHE A N 1
ATOM 1545 C CA . PHE A 1 194 ? -7.036 11.983 0.023 1.00 96.12 194 PHE A CA 1
ATOM 1546 C C . PHE A 1 194 ? -8.282 12.577 -0.652 1.00 96.12 194 PHE A C 1
ATOM 1548 O O . PHE A 1 194 ? -8.280 12.795 -1.855 1.00 96.12 194 PHE A O 1
ATOM 1555 N N . ASN A 1 195 ? -9.294 12.947 0.135 1.00 94.62 195 ASN A N 1
ATOM 1556 C CA . ASN A 1 195 ? -10.541 13.546 -0.350 1.00 94.62 195 ASN A CA 1
ATOM 1557 C C . ASN A 1 195 ? -10.438 15.060 -0.637 1.00 94.62 195 ASN A C 1
ATOM 1559 O O . ASN A 1 195 ? -11.436 15.674 -1.012 1.00 94.62 195 ASN A O 1
ATOM 1563 N N . SER A 1 196 ? -9.281 15.694 -0.400 1.00 94.00 196 SER A N 1
ATOM 1564 C CA . SER A 1 196 ? -9.131 17.152 -0.557 1.00 94.00 196 SER A CA 1
ATOM 1565 C C . SER A 1 196 ? -8.854 17.605 -1.989 1.00 94.00 196 SER A C 1
ATOM 1567 O O . SER A 1 196 ? -9.073 18.775 -2.298 1.00 94.00 196 SER A O 1
ATOM 1569 N N . ASP A 1 197 ? -8.345 16.709 -2.834 1.00 91.75 197 ASP A N 1
ATOM 1570 C CA . ASP A 1 197 ? -7.845 17.035 -4.167 1.00 91.75 197 ASP A CA 1
ATOM 1571 C C . ASP A 1 197 ? -8.041 15.837 -5.107 1.00 91.75 197 ASP A C 1
ATOM 1573 O O . ASP A 1 197 ? -7.555 14.740 -4.820 1.00 91.75 197 ASP A O 1
ATOM 1577 N N . ASP A 1 198 ? -8.730 16.064 -6.229 1.00 92.25 198 ASP A N 1
ATOM 1578 C CA . ASP A 1 198 ? -9.080 15.045 -7.227 1.00 92.25 198 ASP A CA 1
ATOM 1579 C C . ASP A 1 198 ? -7.841 14.332 -7.795 1.00 92.25 198 ASP A C 1
ATOM 1581 O O . ASP A 1 198 ? -7.900 13.146 -8.121 1.00 92.25 198 ASP A O 1
ATOM 1585 N N . LEU A 1 199 ? -6.679 14.998 -7.795 1.00 92.19 199 LEU A N 1
ATOM 1586 C CA . LEU A 1 199 ? -5.415 14.394 -8.223 1.00 92.19 199 LEU A CA 1
ATOM 1587 C C . LEU A 1 199 ? -5.040 13.155 -7.395 1.00 92.19 199 LEU A C 1
ATOM 1589 O O . LEU A 1 199 ? -4.382 12.255 -7.910 1.00 92.19 199 LEU A O 1
ATOM 1593 N N . TYR A 1 200 ? -5.423 13.076 -6.114 1.00 93.44 200 TYR A N 1
ATOM 1594 C CA . TYR A 1 200 ? -5.173 11.864 -5.324 1.00 93.44 200 TYR A CA 1
ATOM 1595 C C . TYR A 1 200 ? -6.011 10.681 -5.805 1.00 93.44 200 TYR A C 1
ATOM 1597 O O . TYR A 1 200 ? -5.513 9.555 -5.785 1.00 93.44 200 TYR A O 1
ATOM 1605 N N . ALA A 1 201 ? -7.253 10.933 -6.224 1.00 93.00 201 ALA A N 1
ATOM 1606 C CA . ALA A 1 201 ? -8.132 9.906 -6.765 1.00 93.00 201 ALA A CA 1
ATOM 1607 C C . ALA A 1 201 ? -7.609 9.408 -8.119 1.00 93.00 201 ALA A C 1
ATOM 1609 O O . ALA A 1 201 ? -7.543 8.197 -8.330 1.00 93.00 201 ALA A O 1
ATOM 1610 N N . ASP A 1 202 ? -7.140 10.319 -8.977 1.00 94.38 202 ASP A N 1
ATOM 1611 C CA . ASP A 1 202 ? -6.531 9.974 -10.266 1.00 94.38 202 ASP A CA 1
ATOM 1612 C C . ASP A 1 202 ? -5.290 9.081 -10.090 1.00 94.38 202 ASP A C 1
ATOM 1614 O O . ASP A 1 202 ? -5.133 8.082 -10.787 1.00 94.38 202 ASP A O 1
ATOM 1618 N N . LEU A 1 203 ? -4.443 9.374 -9.095 1.00 94.44 203 LEU A N 1
ATOM 1619 C CA . LEU A 1 203 ? -3.218 8.607 -8.816 1.00 94.44 203 LEU A CA 1
ATOM 1620 C C . LEU A 1 203 ? -3.450 7.165 -8.353 1.00 94.44 203 LEU A C 1
ATOM 1622 O O . LEU A 1 203 ? -2.509 6.369 -8.347 1.00 94.44 203 LEU A O 1
ATOM 1626 N N . VAL A 1 204 ? -4.662 6.836 -7.908 1.00 94.75 204 VAL A N 1
ATOM 1627 C CA . VAL A 1 204 ? -5.011 5.492 -7.428 1.00 94.75 204 VAL A CA 1
ATOM 1628 C C . VAL A 1 204 ? -6.097 4.829 -8.272 1.00 94.75 204 VAL A C 1
ATOM 1630 O O . VAL A 1 204 ? -6.503 3.715 -7.945 1.00 94.75 204 VAL A O 1
ATOM 1633 N N . ALA A 1 205 ? -6.552 5.482 -9.347 1.00 94.69 205 ALA A N 1
ATOM 1634 C CA . ALA A 1 205 ? -7.686 5.043 -10.157 1.00 94.69 205 ALA A CA 1
ATOM 1635 C C . ALA A 1 205 ? -7.483 3.644 -10.758 1.00 94.69 205 ALA A C 1
ATOM 1637 O O . ALA A 1 205 ? -8.415 2.839 -10.778 1.00 94.69 205 ALA A O 1
ATOM 1638 N N . ASP A 1 206 ? -6.253 3.324 -11.165 1.00 94.50 206 ASP A N 1
ATOM 1639 C CA . ASP A 1 206 ? -5.910 2.016 -11.733 1.00 94.50 206 ASP A CA 1
ATOM 1640 C C . ASP A 1 206 ? -5.874 0.899 -10.682 1.00 94.50 206 ASP A C 1
ATOM 1642 O O . ASP A 1 206 ? -5.943 -0.285 -11.014 1.00 94.50 206 ASP A O 1
ATOM 1646 N N . VAL A 1 207 ? -5.756 1.238 -9.394 1.00 96.00 207 VAL A N 1
ATOM 1647 C CA . VAL A 1 207 ? -5.640 0.255 -8.315 1.00 96.00 207 VAL A CA 1
ATOM 1648 C C . VAL A 1 207 ? -7.030 -0.204 -7.882 1.00 96.00 207 VAL A C 1
ATOM 1650 O O . VAL A 1 207 ? -7.705 0.434 -7.069 1.00 96.00 207 VAL A O 1
ATOM 1653 N N . ALA A 1 208 ? -7.443 -1.375 -8.372 1.00 95.75 208 ALA A N 1
ATOM 1654 C CA . ALA A 1 208 ? -8.751 -1.932 -8.063 1.00 95.75 208 ALA A CA 1
ATOM 1655 C C . ALA A 1 208 ? -8.940 -2.111 -6.547 1.00 95.75 208 ALA A C 1
ATOM 1657 O O . ALA A 1 208 ? -8.205 -2.837 -5.875 1.00 95.75 208 ALA A O 1
ATOM 1658 N N . GLY A 1 209 ? -9.970 -1.466 -5.997 1.00 94.31 209 GLY A N 1
ATOM 1659 C CA . GLY A 1 209 ? -10.287 -1.554 -4.571 1.00 94.31 209 GLY A CA 1
ATOM 1660 C C . GLY A 1 209 ? -9.252 -0.899 -3.652 1.00 94.31 209 GLY A C 1
ATOM 1661 O O . GLY A 1 209 ? -9.130 -1.336 -2.511 1.00 94.31 209 GLY A O 1
ATOM 1662 N N . PHE A 1 210 ? -8.522 0.125 -4.115 1.00 96.56 210 PHE A N 1
ATOM 1663 C CA . PHE A 1 210 ? -7.527 0.851 -3.313 1.00 96.56 210 PHE A CA 1
ATOM 1664 C C . PHE A 1 210 ? -8.024 1.189 -1.901 1.00 96.56 210 PHE A C 1
ATOM 1666 O O . PHE A 1 210 ? -7.406 0.788 -0.914 1.00 96.56 210 PHE A O 1
ATOM 1673 N N . GLU A 1 211 ? -9.165 1.876 -1.793 1.00 95.56 211 GLU A N 1
ATOM 1674 C CA . GLU A 1 211 ? -9.686 2.298 -0.493 1.00 95.56 211 GLU A CA 1
ATOM 1675 C C . GLU A 1 211 ? -10.057 1.111 0.405 1.00 95.56 211 GLU A C 1
ATOM 1677 O O . GLU A 1 211 ? -9.811 1.147 1.607 1.00 95.56 211 GLU A O 1
ATOM 1682 N N . GLU A 1 212 ? -10.629 0.049 -0.169 1.00 94.31 212 GLU A N 1
ATOM 1683 C CA . GLU A 1 212 ? -10.993 -1.168 0.564 1.00 94.31 212 GLU A CA 1
ATOM 1684 C C . GLU A 1 212 ? -9.744 -1.853 1.127 1.00 94.31 212 GLU A C 1
ATOM 1686 O O . GLU A 1 212 ? -9.691 -2.178 2.311 1.00 94.31 212 GLU A O 1
ATOM 1691 N N . LEU A 1 213 ? -8.696 -1.997 0.311 1.00 94.62 213 LEU A N 1
ATOM 1692 C CA . LEU A 1 213 ? -7.423 -2.572 0.746 1.00 94.62 213 LEU A CA 1
ATOM 1693 C C . LEU A 1 213 ? -6.796 -1.751 1.880 1.00 94.62 213 LEU A C 1
ATOM 1695 O O . LEU A 1 213 ? -6.330 -2.323 2.868 1.00 94.62 213 LEU A O 1
ATOM 1699 N N . VAL A 1 214 ? -6.829 -0.417 1.775 1.00 96.12 214 VAL A N 1
ATOM 1700 C CA . VAL A 1 214 ? -6.353 0.475 2.841 1.00 96.12 214 VAL A CA 1
ATOM 1701 C C . VAL A 1 214 ? -7.190 0.295 4.111 1.00 96.12 214 VAL A C 1
ATOM 1703 O O . VAL A 1 214 ? -6.609 0.115 5.179 1.00 96.12 214 VAL A O 1
ATOM 1706 N N . ARG A 1 215 ? -8.528 0.261 4.027 1.00 95.94 215 ARG A N 1
ATOM 1707 C CA . ARG A 1 215 ? -9.423 0.050 5.186 1.00 95.94 215 ARG A CA 1
ATOM 1708 C C . ARG A 1 215 ? -9.179 -1.288 5.878 1.00 95.94 215 ARG A C 1
ATOM 1710 O O . ARG A 1 215 ? -9.003 -1.315 7.097 1.00 95.94 215 ARG A O 1
ATOM 1717 N N . VAL A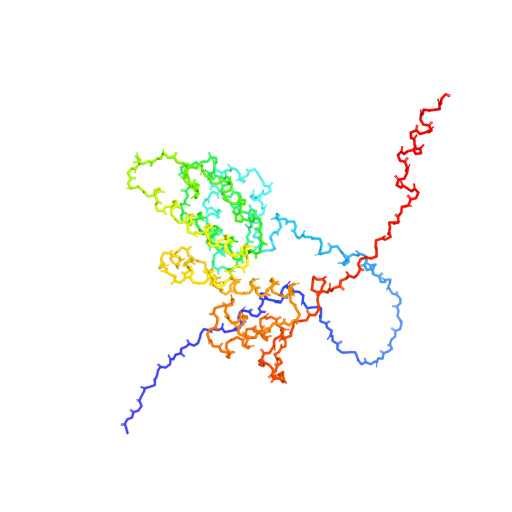 1 216 ? -9.104 -2.382 5.114 1.00 94.19 216 VAL A N 1
ATOM 1718 C CA . VAL A 1 216 ? -8.752 -3.720 5.627 1.00 94.19 216 VAL A CA 1
ATOM 1719 C C . VAL A 1 216 ? -7.429 -3.656 6.371 1.00 94.19 216 VAL A C 1
ATOM 1721 O O . VAL A 1 216 ? -7.280 -4.214 7.461 1.00 94.19 216 VAL A O 1
ATOM 1724 N N . ARG A 1 217 ? -6.456 -2.938 5.812 1.00 94.38 217 ARG A N 1
ATOM 1725 C CA . ARG A 1 217 ? -5.133 -2.872 6.403 1.00 94.38 217 ARG A CA 1
ATOM 1726 C C . ARG A 1 217 ? -5.067 -2.002 7.660 1.00 94.38 217 ARG A C 1
ATOM 1728 O O . ARG A 1 217 ? -4.437 -2.424 8.629 1.00 94.38 217 ARG A O 1
ATOM 1735 N N . ILE A 1 218 ? -5.783 -0.875 7.698 1.00 95.75 218 ILE A N 1
ATOM 1736 C CA . ILE A 1 218 ? -6.015 -0.094 8.927 1.00 95.75 218 ILE A CA 1
ATOM 1737 C C . ILE A 1 218 ? -6.607 -1.009 10.006 1.00 95.75 218 ILE A C 1
ATOM 1739 O O . ILE A 1 218 ? -6.097 -1.051 11.125 1.00 95.75 218 ILE A O 1
ATOM 1743 N N . ALA A 1 219 ? -7.636 -1.793 9.669 1.00 93.94 219 ALA A N 1
ATOM 1744 C CA . ALA A 1 219 ? -8.281 -2.695 10.619 1.00 93.94 219 ALA A CA 1
ATOM 1745 C C . ALA A 1 219 ? -7.324 -3.764 11.170 1.00 93.94 219 ALA A C 1
ATOM 1747 O O . ALA A 1 219 ? -7.334 -4.039 12.370 1.00 93.94 219 ALA A O 1
ATOM 1748 N N . VAL A 1 220 ? -6.438 -4.315 10.334 1.00 92.81 220 VAL A N 1
ATOM 1749 C CA . VAL A 1 220 ? -5.387 -5.242 10.786 1.00 92.81 220 VAL A CA 1
ATOM 1750 C C . VAL A 1 220 ? -4.460 -4.588 11.815 1.00 92.81 220 VAL A C 1
ATOM 1752 O O . VAL A 1 220 ? -4.156 -5.217 12.828 1.00 92.81 220 VAL A O 1
ATOM 1755 N N . GLU A 1 221 ? -4.020 -3.343 11.605 1.00 93.56 221 GLU A N 1
ATOM 1756 C CA . GLU A 1 221 ? -3.162 -2.641 12.575 1.00 93.56 221 GLU A CA 1
ATOM 1757 C C . GLU A 1 221 ? -3.904 -2.305 13.875 1.00 93.56 221 GLU A C 1
ATOM 1759 O O . GLU A 1 221 ? -3.370 -2.515 14.967 1.00 93.56 221 GLU A O 1
ATOM 1764 N N . VAL A 1 222 ? -5.169 -1.887 13.783 1.00 93.88 222 VAL A N 1
ATOM 1765 C CA . VAL A 1 222 ? -6.031 -1.677 14.957 1.00 93.88 222 VAL A CA 1
ATOM 1766 C C . VAL A 1 222 ? -6.197 -2.980 15.748 1.00 93.88 222 VAL A C 1
ATOM 1768 O O . VAL A 1 222 ? -6.058 -2.982 16.971 1.00 93.88 222 VAL A O 1
ATOM 1771 N N . GLY A 1 223 ? -6.387 -4.111 15.065 1.00 91.50 223 GLY A N 1
ATOM 1772 C CA . GLY A 1 223 ? -6.514 -5.428 15.691 1.00 91.50 223 GLY A CA 1
ATOM 1773 C C . GLY A 1 223 ? -5.275 -5.877 16.478 1.00 91.50 223 GLY A C 1
ATOM 1774 O O . GLY A 1 223 ? -5.380 -6.692 17.398 1.00 91.50 223 GLY A O 1
ATOM 1775 N N . LYS A 1 224 ? -4.092 -5.346 16.146 1.00 90.38 224 LYS A N 1
ATOM 1776 C CA . LYS A 1 224 ? -2.844 -5.603 16.885 1.00 90.38 224 LYS A CA 1
ATOM 1777 C C . LYS A 1 224 ? -2.688 -4.708 18.111 1.00 90.38 224 LYS A C 1
ATOM 1779 O O . LYS A 1 224 ? -2.058 -5.125 19.075 1.00 90.38 224 LYS A O 1
ATOM 1784 N N . ALA A 1 225 ? -3.228 -3.492 18.071 1.00 90.31 225 ALA A N 1
ATOM 1785 C CA . ALA A 1 225 ? -2.987 -2.475 19.094 1.00 90.31 225 ALA A CA 1
ATOM 1786 C C . ALA A 1 225 ? -4.113 -2.359 20.136 1.00 90.31 225 ALA A C 1
ATOM 1788 O O . ALA A 1 225 ? -3.863 -1.915 21.257 1.00 90.31 225 ALA A O 1
ATOM 1789 N N . PHE A 1 226 ? -5.339 -2.762 19.793 1.00 90.31 226 PHE A N 1
ATOM 1790 C CA . PHE A 1 226 ? -6.524 -2.545 20.621 1.00 90.31 226 PHE A CA 1
ATOM 1791 C C . PHE A 1 226 ? -7.192 -3.857 21.042 1.00 90.31 226 PHE A C 1
ATOM 1793 O O . PHE A 1 226 ? -7.044 -4.903 20.410 1.00 90.31 226 PHE A O 1
ATOM 1800 N N . ARG A 1 227 ? -7.942 -3.777 22.144 1.00 89.81 227 ARG A N 1
ATOM 1801 C CA . ARG A 1 227 ? -8.875 -4.821 22.607 1.00 89.81 227 ARG A CA 1
ATOM 1802 C C . ARG A 1 227 ? -10.314 -4.347 22.590 1.00 89.81 227 ARG A C 1
ATOM 1804 O O . ARG A 1 227 ? -11.212 -5.135 22.356 1.00 89.81 227 ARG A O 1
ATOM 1811 N N . GLU A 1 228 ? -10.505 -3.065 22.849 1.00 90.56 228 GLU A N 1
ATOM 1812 C CA . GLU A 1 228 ? -11.786 -2.388 22.792 1.00 90.56 228 GLU A CA 1
ATOM 1813 C C . GLU A 1 228 ? -11.544 -1.031 22.135 1.00 90.56 228 GLU A C 1
ATOM 1815 O O . GLU A 1 228 ? -10.539 -0.368 22.418 1.00 90.56 228 GLU A O 1
ATOM 1820 N N . ILE A 1 229 ? -12.435 -0.634 21.234 1.00 92.44 229 ILE A N 1
ATOM 1821 C CA . ILE A 1 229 ? -12.396 0.668 20.565 1.00 92.44 229 ILE A CA 1
ATOM 1822 C C . ILE A 1 229 ? -13.817 1.204 20.415 1.00 92.44 229 ILE A C 1
ATOM 1824 O O . ILE A 1 229 ? -14.755 0.444 20.177 1.00 92.44 229 ILE A O 1
ATOM 1828 N N . SER A 1 230 ? -14.006 2.514 20.566 1.00 92.00 230 SER A N 1
ATOM 1829 C CA . SER A 1 230 ? -15.315 3.117 20.318 1.00 92.00 230 SER A CA 1
ATOM 1830 C C . SER A 1 230 ? -15.645 3.086 18.825 1.00 92.00 230 SER A C 1
ATOM 1832 O O . SER A 1 230 ? -14.786 3.333 17.971 1.00 92.00 230 SER A O 1
ATOM 1834 N N . ALA A 1 231 ? -16.911 2.814 18.503 1.00 90.94 231 ALA A N 1
ATOM 1835 C CA . ALA A 1 231 ? -17.362 2.758 17.115 1.00 90.94 231 ALA A CA 1
ATOM 1836 C C . ALA A 1 231 ? -17.128 4.085 16.372 1.00 90.94 231 ALA A C 1
ATOM 1838 O O . ALA A 1 231 ? -16.782 4.068 15.197 1.00 90.94 231 ALA A O 1
ATOM 1839 N N . ASP A 1 232 ? -17.251 5.225 17.058 1.00 90.75 232 ASP A N 1
ATOM 1840 C CA . ASP A 1 232 ? -17.088 6.550 16.449 1.00 90.75 232 ASP A CA 1
ATOM 1841 C C . ASP A 1 232 ? -15.638 6.837 16.035 1.00 90.75 232 ASP A C 1
ATOM 1843 O O . ASP A 1 232 ? -15.403 7.469 15.005 1.00 90.75 232 ASP A O 1
ATOM 1847 N N . VAL A 1 233 ? -14.656 6.362 16.811 1.00 92.69 233 VAL A N 1
ATOM 1848 C CA . VAL A 1 233 ? -13.232 6.502 16.462 1.00 92.69 233 VAL A CA 1
ATOM 1849 C C . VAL A 1 233 ? -12.891 5.585 15.293 1.00 92.69 233 VAL A C 1
ATOM 1851 O O . VAL A 1 233 ? -12.254 6.027 14.337 1.00 92.69 233 VAL A O 1
ATOM 1854 N N . LEU A 1 234 ? -13.366 4.334 15.321 1.00 92.69 234 LEU A N 1
ATOM 1855 C CA . LEU A 1 234 ? -13.127 3.403 14.219 1.00 92.69 234 LEU A CA 1
ATOM 1856 C C . LEU A 1 234 ? -13.791 3.879 12.917 1.00 92.69 234 LEU A C 1
ATOM 1858 O O . LEU A 1 234 ? -13.178 3.799 11.856 1.00 92.69 234 LEU A O 1
ATOM 1862 N N . ALA A 1 235 ? -15.003 4.435 12.999 1.00 93.19 235 ALA A N 1
ATOM 1863 C CA . ALA A 1 235 ? -15.699 5.035 11.862 1.00 93.19 235 ALA A CA 1
ATOM 1864 C C . ALA A 1 235 ? -14.871 6.150 11.207 1.00 93.19 235 ALA A C 1
ATOM 1866 O O . ALA A 1 235 ? -14.759 6.193 9.984 1.00 93.19 235 ALA A O 1
ATOM 1867 N N . GLN A 1 236 ? -14.249 7.016 12.015 1.00 93.69 236 GLN A N 1
ATOM 1868 C CA . GLN A 1 236 ? -13.384 8.094 11.525 1.00 93.69 236 GLN A CA 1
ATOM 1869 C C . GLN A 1 236 ? -12.097 7.570 10.883 1.00 93.69 236 GLN A C 1
ATOM 1871 O O . GLN A 1 236 ? -11.641 8.123 9.887 1.00 93.69 236 GLN A O 1
ATOM 1876 N N . TRP A 1 237 ? -11.497 6.514 11.436 1.00 94.94 237 TRP A N 1
ATOM 1877 C CA . TRP A 1 237 ? -10.271 5.934 10.880 1.00 94.94 237 TRP A CA 1
ATOM 1878 C C . TRP A 1 237 ? -10.499 5.170 9.579 1.00 94.94 237 TRP A C 1
ATOM 1880 O O . TRP A 1 237 ? -9.597 5.119 8.750 1.00 94.94 237 TRP A O 1
ATOM 1890 N N . LEU A 1 238 ? -11.686 4.596 9.383 1.00 94.31 238 LEU A N 1
ATOM 1891 C CA . LEU A 1 238 ? -12.055 3.891 8.152 1.00 94.31 238 LEU A CA 1
ATOM 1892 C C . LEU A 1 238 ? -12.777 4.791 7.131 1.00 94.31 238 LEU A C 1
ATOM 1894 O O . LEU A 1 238 ? -13.104 4.321 6.043 1.00 94.31 238 LEU A O 1
ATOM 1898 N N . ASP A 1 239 ? -13.039 6.055 7.480 1.00 94.62 239 ASP A N 1
ATOM 1899 C CA . ASP A 1 239 ? -13.859 7.005 6.709 1.00 94.62 239 ASP A CA 1
ATOM 1900 C C . ASP A 1 239 ? -15.256 6.455 6.355 1.00 94.62 239 ASP A C 1
ATOM 1902 O O . ASP A 1 239 ? -15.791 6.628 5.259 1.00 94.62 239 ASP A O 1
ATOM 1906 N N . LEU A 1 240 ? -15.870 5.747 7.308 1.00 91.19 240 LEU A N 1
ATOM 1907 C CA . LEU A 1 240 ? -17.197 5.153 7.154 1.00 91.19 240 LEU A CA 1
ATOM 1908 C C . LEU A 1 240 ? -18.247 6.012 7.857 1.00 91.19 240 LEU A C 1
ATOM 1910 O O . LEU A 1 240 ? -18.392 5.991 9.076 1.00 91.19 240 LEU A O 1
ATOM 1914 N N . ARG A 1 241 ? -19.036 6.746 7.066 1.00 84.50 241 ARG A N 1
ATOM 1915 C CA . ARG A 1 241 ? -20.118 7.609 7.581 1.00 84.50 241 ARG A CA 1
ATOM 1916 C C . ARG A 1 241 ? -21.356 6.833 8.038 1.00 84.50 241 ARG A C 1
ATOM 1918 O O . ARG A 1 241 ? -22.105 7.315 8.882 1.00 84.50 241 ARG A O 1
ATOM 1925 N N . SER A 1 242 ? -21.600 5.652 7.464 1.00 89.31 242 SER A N 1
ATOM 1926 C CA . SER A 1 242 ? -22.765 4.829 7.799 1.00 89.31 242 SER A CA 1
ATOM 1927 C C . SER A 1 242 ? -22.423 3.791 8.858 1.00 89.31 242 SER A C 1
ATOM 1929 O O . SER A 1 242 ? -21.541 2.951 8.670 1.00 89.31 242 SER A O 1
ATOM 1931 N N . ARG A 1 243 ? -23.196 3.803 9.945 1.00 84.25 243 ARG A N 1
ATOM 1932 C CA . ARG A 1 243 ? -23.044 2.855 11.051 1.00 84.25 243 ARG A CA 1
ATOM 1933 C C . ARG A 1 243 ? -23.337 1.414 10.640 1.00 84.25 243 ARG A C 1
ATOM 1935 O O . ARG A 1 243 ? -22.678 0.501 11.113 1.00 84.25 243 ARG A O 1
ATOM 1942 N N . GLU A 1 244 ? -24.286 1.211 9.734 1.00 87.31 244 GLU A N 1
ATOM 1943 C CA . GLU A 1 244 ? -24.625 -0.122 9.226 1.00 87.31 244 GLU A CA 1
ATOM 1944 C C . GLU A 1 244 ? -23.485 -0.716 8.393 1.00 87.31 244 GLU A C 1
ATOM 1946 O O . GLU A 1 244 ? -23.221 -1.914 8.462 1.00 87.31 244 GLU A O 1
ATOM 1951 N N . VAL A 1 245 ? -22.796 0.127 7.617 1.00 89.38 245 VAL A N 1
ATOM 1952 C CA . VAL A 1 245 ? -21.634 -0.287 6.819 1.00 89.38 245 VAL A CA 1
ATOM 1953 C C . VAL A 1 245 ? -20.462 -0.622 7.735 1.00 89.38 245 VAL A C 1
ATOM 1955 O O . VAL A 1 245 ? -19.806 -1.637 7.525 1.00 89.38 245 VAL A O 1
ATOM 1958 N N . LEU A 1 246 ? -20.250 0.176 8.786 1.00 90.06 246 LEU A N 1
ATOM 1959 C CA . LEU A 1 246 ? -19.248 -0.117 9.807 1.00 90.06 246 LEU A CA 1
ATOM 1960 C C . LEU A 1 246 ? -19.516 -1.464 10.490 1.00 90.06 246 LEU A C 1
ATOM 1962 O O . LEU A 1 246 ? -18.609 -2.281 10.573 1.00 90.06 246 LEU A O 1
ATOM 1966 N N . GLU A 1 247 ? -20.745 -1.719 10.950 1.00 89.50 247 GLU A N 1
ATOM 1967 C CA . GLU A 1 247 ? -21.086 -2.988 11.609 1.00 89.50 247 GLU A CA 1
ATOM 1968 C C . GLU A 1 247 ? -20.866 -4.191 10.681 1.00 89.50 247 GLU A C 1
ATOM 1970 O O . GLU A 1 247 ? -20.281 -5.185 11.107 1.00 89.50 247 GLU A O 1
ATOM 1975 N N . LYS A 1 248 ? -21.257 -4.087 9.403 1.00 91.75 248 LYS A N 1
ATOM 1976 C CA . LYS A 1 248 ? -20.993 -5.138 8.407 1.00 91.75 248 LYS A CA 1
ATOM 1977 C C . LYS A 1 248 ? -19.502 -5.361 8.190 1.00 91.75 248 LYS A C 1
ATOM 1979 O O . LYS A 1 248 ? -19.060 -6.498 8.218 1.00 91.75 248 LYS A O 1
ATOM 1984 N N . PHE A 1 249 ? -18.717 -4.298 8.033 1.00 91.62 249 PHE A N 1
ATOM 1985 C CA . PHE A 1 249 ? -17.267 -4.412 7.866 1.00 91.62 249 PHE A CA 1
ATOM 1986 C C . PHE A 1 249 ? -16.608 -5.081 9.086 1.00 91.62 249 PHE A C 1
ATOM 1988 O O . PHE A 1 249 ? -15.815 -6.008 8.953 1.00 91.62 249 PHE A O 1
ATOM 1995 N N . VAL A 1 250 ? -16.994 -4.667 10.293 1.00 91.06 250 VAL A N 1
ATOM 1996 C CA . VAL A 1 250 ? -16.469 -5.209 11.555 1.00 91.06 250 VAL A CA 1
ATOM 1997 C C . VAL A 1 250 ? -16.784 -6.703 11.706 1.00 91.06 250 VAL A C 1
ATOM 1999 O O . VAL A 1 250 ? -15.911 -7.470 12.111 1.00 91.06 250 VAL A O 1
ATOM 2002 N N . VAL A 1 251 ? -17.996 -7.133 11.353 1.00 91.31 251 VAL A N 1
ATOM 2003 C CA . VAL A 1 251 ? -18.414 -8.537 11.481 1.00 91.31 251 VAL A CA 1
ATOM 2004 C C . VAL A 1 251 ? -17.891 -9.396 10.327 1.00 91.31 251 VAL A C 1
ATOM 2006 O O . VAL A 1 251 ? -17.270 -10.428 10.573 1.00 91.31 251 VAL A O 1
ATOM 2009 N N . ASP A 1 252 ? -18.107 -8.973 9.081 1.00 91.00 252 ASP A N 1
ATOM 2010 C CA . ASP A 1 252 ? -17.849 -9.795 7.892 1.00 91.00 252 ASP A CA 1
ATOM 2011 C C . ASP A 1 252 ? -16.366 -9.810 7.497 1.00 91.00 252 ASP A C 1
ATOM 2013 O O . ASP A 1 252 ? -15.865 -10.833 7.029 1.00 91.00 252 ASP A O 1
ATOM 2017 N N . VAL A 1 253 ? -15.659 -8.687 7.677 1.00 89.38 253 VAL A N 1
ATOM 2018 C CA . VAL A 1 253 ? -14.260 -8.527 7.244 1.00 89.38 253 VAL A CA 1
ATOM 2019 C C . VAL A 1 253 ? -13.297 -8.716 8.411 1.00 89.38 253 VAL A C 1
ATOM 2021 O O . VAL A 1 253 ? -12.322 -9.458 8.289 1.00 89.38 253 VAL A O 1
ATOM 2024 N N . CYS A 1 254 ? -13.560 -8.070 9.552 1.00 88.56 254 CYS A N 1
ATOM 2025 C CA . CYS A 1 254 ? -12.652 -8.133 10.702 1.00 88.56 254 CYS A CA 1
ATOM 2026 C C . CYS A 1 254 ? -12.904 -9.337 11.622 1.00 88.56 254 CYS A C 1
ATOM 2028 O O . CYS A 1 254 ? -11.992 -9.743 12.348 1.00 88.56 254 CYS A O 1
ATOM 2030 N N . GLY A 1 255 ? -14.121 -9.893 11.630 1.00 89.06 255 GLY A N 1
ATOM 2031 C CA . GLY A 1 255 ? -14.519 -10.943 12.572 1.00 89.06 255 GLY A CA 1
ATOM 2032 C C . GLY A 1 255 ? -14.521 -10.477 14.034 1.00 89.06 255 GLY A C 1
ATOM 2033 O O . GLY A 1 255 ? -14.184 -11.254 14.928 1.00 89.06 255 GLY A O 1
ATOM 2034 N N . TRP A 1 256 ? -14.817 -9.198 14.277 1.00 92.44 256 TRP A N 1
ATOM 2035 C CA . TRP A 1 256 ? -14.881 -8.594 15.613 1.00 92.44 256 TRP A CA 1
ATOM 2036 C C . TRP A 1 256 ? -16.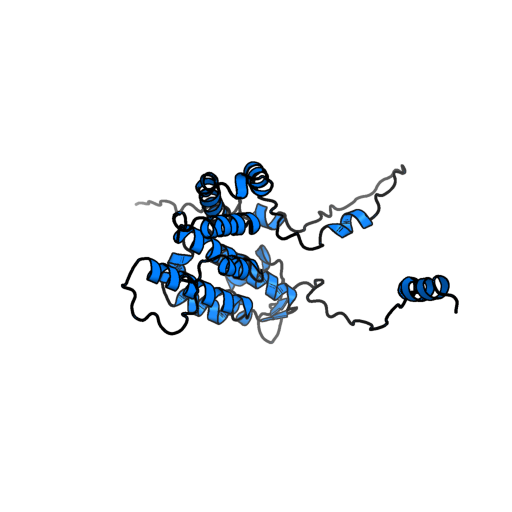326 -8.525 16.121 1.00 92.44 256 TRP A C 1
ATOM 2038 O O . TRP A 1 256 ? -17.279 -8.601 15.345 1.00 92.44 256 TRP A O 1
ATOM 2048 N N . GLU A 1 257 ? -16.493 -8.353 17.432 1.00 88.56 257 GLU A N 1
ATOM 2049 C CA . GLU A 1 257 ? -17.810 -8.306 18.075 1.00 88.56 257 GLU A CA 1
ATOM 2050 C C . GLU A 1 257 ? -18.231 -6.859 18.368 1.00 88.56 257 GLU A C 1
ATOM 2052 O O . GLU A 1 257 ? -17.414 -6.011 18.727 1.00 88.56 257 GLU A O 1
ATOM 2057 N N . VAL A 1 258 ? -19.523 -6.560 18.205 1.00 88.06 258 VAL A N 1
ATOM 2058 C CA . VAL A 1 258 ? -20.087 -5.224 18.450 1.00 88.06 258 VAL A CA 1
ATOM 2059 C C . VAL A 1 258 ? -20.923 -5.253 19.726 1.00 88.06 258 VAL A C 1
ATOM 2061 O O . VAL A 1 258 ? -22.046 -5.763 19.736 1.00 88.06 258 VAL A O 1
ATOM 2064 N N . ASP A 1 259 ? -20.405 -4.642 20.787 1.00 85.06 259 ASP A N 1
ATOM 2065 C CA . ASP A 1 259 ? -21.076 -4.535 22.077 1.00 85.06 259 ASP A CA 1
ATOM 2066 C C . ASP A 1 259 ? -21.978 -3.297 22.117 1.00 85.06 259 ASP A C 1
ATOM 2068 O O . ASP A 1 259 ? -21.546 -2.152 22.282 1.00 85.06 259 ASP A O 1
ATOM 2072 N N . LYS A 1 260 ? -23.287 -3.537 21.979 1.00 80.50 260 LYS A N 1
ATOM 2073 C CA . LYS A 1 260 ? -24.340 -2.501 22.029 1.00 80.50 260 LYS A CA 1
ATOM 2074 C C . LYS A 1 260 ? -24.864 -2.232 23.448 1.00 80.50 260 LYS A C 1
ATOM 2076 O O . LYS A 1 260 ? -25.786 -1.442 23.628 1.00 80.50 260 LYS A O 1
ATOM 2081 N N . THR A 1 261 ? -24.321 -2.920 24.449 1.00 67.62 261 THR A N 1
ATOM 2082 C CA . THR A 1 261 ? -24.788 -2.937 25.848 1.00 67.62 261 THR A CA 1
ATOM 2083 C C . THR A 1 261 ? -24.011 -1.996 26.771 1.00 67.62 261 THR A C 1
ATOM 2085 O O . THR A 1 261 ? -24.415 -1.804 27.922 1.00 67.62 261 THR A O 1
ATOM 2088 N N . ALA A 1 262 ? -22.914 -1.399 26.299 1.00 64.81 262 ALA A N 1
ATOM 2089 C CA . ALA A 1 262 ? -22.104 -0.481 27.088 1.00 64.81 262 ALA A CA 1
ATOM 2090 C C . ALA A 1 262 ? -22.832 0.859 27.319 1.00 64.81 262 ALA A C 1
ATOM 2092 O O . ALA A 1 262 ? -23.438 1.437 26.419 1.00 64.81 262 ALA A O 1
ATOM 2093 N N . LYS A 1 263 ? -22.774 1.363 28.560 1.00 60.09 263 LYS A N 1
ATOM 2094 C CA . LYS A 1 263 ? -23.456 2.604 28.979 1.00 60.09 263 LYS A CA 1
ATOM 2095 C C . LYS A 1 263 ? -22.901 3.873 28.308 1.00 60.09 263 LYS A C 1
ATOM 2097 O O . LYS A 1 263 ? -23.615 4.867 28.273 1.00 60.09 263 LYS A O 1
ATOM 2102 N N . ASP A 1 264 ? -21.686 3.808 27.758 1.00 59.16 264 ASP A N 1
ATOM 2103 C CA . ASP A 1 264 ? -20.947 4.929 27.148 1.00 59.16 264 ASP A CA 1
ATOM 2104 C C . ASP A 1 264 ? -20.943 4.911 25.603 1.00 59.16 264 ASP A C 1
ATOM 2106 O O . ASP A 1 264 ? -20.115 5.557 24.964 1.00 59.16 264 ASP A O 1
ATOM 2110 N N . GLY A 1 265 ? -21.882 4.196 24.977 1.00 72.50 265 GLY A N 1
ATOM 2111 C CA . GLY A 1 265 ? -22.005 4.106 23.517 1.00 72.50 265 GLY A CA 1
ATOM 2112 C C . GLY A 1 265 ? -21.650 2.722 22.974 1.00 72.50 265 GLY A C 1
ATOM 2113 O O . GLY A 1 265 ? -21.457 1.779 23.733 1.00 72.50 265 GLY A O 1
ATOM 2114 N N . ILE A 1 266 ? -21.608 2.574 21.646 1.00 81.62 266 ILE A N 1
ATOM 2115 C CA . ILE A 1 266 ? -21.283 1.281 21.021 1.00 81.62 266 ILE A CA 1
ATOM 2116 C C . ILE A 1 266 ? -19.769 1.097 21.012 1.00 81.62 266 ILE A C 1
ATOM 2118 O O . ILE A 1 266 ? -19.037 1.911 20.437 1.00 81.62 266 ILE A O 1
ATOM 2122 N N . VAL A 1 267 ? -19.330 0.003 21.623 1.00 89.19 267 VAL A N 1
ATOM 2123 C CA . VAL A 1 267 ? -17.926 -0.397 21.712 1.00 89.19 267 VAL A CA 1
ATOM 2124 C C . VAL A 1 267 ? -17.721 -1.629 20.839 1.00 89.19 267 VAL A C 1
ATOM 2126 O O . VAL A 1 267 ? -18.605 -2.471 20.706 1.00 89.19 267 VAL A O 1
ATOM 2129 N N . ILE A 1 268 ? -16.566 -1.707 20.195 1.00 89.88 268 ILE A N 1
ATOM 2130 C CA . ILE A 1 268 ? -16.167 -2.832 19.359 1.00 89.88 268 ILE A CA 1
ATOM 2131 C C . ILE A 1 268 ? -15.110 -3.618 20.123 1.00 89.88 268 ILE A C 1
ATOM 2133 O O . ILE A 1 268 ? -14.078 -3.059 20.502 1.00 89.88 268 ILE A O 1
ATOM 2137 N N . SER A 1 269 ? -15.388 -4.899 20.341 1.00 89.50 269 SER A N 1
ATOM 2138 C CA . SER A 1 269 ? -14.528 -5.846 21.041 1.00 89.50 269 SER A CA 1
ATOM 2139 C C . SER A 1 269 ? -13.672 -6.614 20.036 1.00 89.50 269 SER A C 1
ATOM 2141 O O . SER A 1 269 ? -14.165 -7.238 19.092 1.00 89.50 269 SER A O 1
ATOM 2143 N N . ILE A 1 270 ? -12.360 -6.534 20.231 1.00 90.94 270 ILE A N 1
ATOM 2144 C CA . ILE A 1 270 ? -11.339 -7.101 19.354 1.00 90.94 270 ILE A CA 1
ATOM 2145 C C . ILE A 1 270 ? -10.791 -8.377 20.013 1.00 90.94 270 ILE A C 1
ATOM 2147 O O . ILE A 1 270 ? -10.289 -8.323 21.145 1.00 90.94 270 ILE A O 1
ATOM 2151 N N . PRO A 1 271 ? -10.818 -9.530 19.316 1.00 87.88 271 PRO A N 1
ATOM 2152 C CA . PRO A 1 271 ? -10.308 -10.788 19.845 1.00 87.88 271 PRO A CA 1
ATOM 2153 C C . PRO A 1 271 ? -8.840 -10.706 20.261 1.00 87.88 271 PRO A C 1
ATOM 2155 O O . PRO A 1 271 ? -8.006 -10.076 19.606 1.00 87.88 271 PRO A O 1
ATOM 2158 N N . ARG A 1 272 ? -8.491 -11.407 21.343 1.00 86.06 272 ARG A N 1
ATOM 2159 C CA . ARG A 1 272 ? -7.106 -11.451 21.818 1.00 86.06 272 ARG A CA 1
ATOM 2160 C C . ARG A 1 272 ? -6.223 -12.226 20.842 1.00 86.06 272 ARG A C 1
ATOM 2162 O O . ARG A 1 272 ? -6.522 -13.362 20.484 1.00 86.06 272 ARG A O 1
ATOM 2169 N N . ASN A 1 273 ? -5.103 -11.630 20.467 1.00 86.19 273 ASN A N 1
ATOM 2170 C CA . ASN A 1 273 ? -4.069 -12.207 19.626 1.00 86.19 273 ASN A CA 1
ATOM 2171 C C . ASN A 1 273 ? -2.691 -12.027 20.287 1.00 86.19 273 ASN A C 1
ATOM 2173 O O . ASN A 1 273 ? -2.552 -11.420 21.347 1.00 86.19 273 ASN A O 1
ATOM 2177 N N . ARG A 1 274 ? -1.646 -12.585 19.667 1.00 81.62 274 ARG A N 1
ATOM 2178 C CA . ARG A 1 274 ? -0.273 -12.528 20.196 1.00 81.62 274 ARG A CA 1
ATOM 2179 C C . ARG A 1 274 ? 0.251 -11.097 20.386 1.00 81.62 274 ARG A C 1
ATOM 2181 O O . ARG A 1 274 ? 1.109 -10.904 21.242 1.00 81.62 274 ARG A O 1
ATOM 2188 N N . GLU A 1 275 ? -0.234 -10.154 19.584 1.00 82.81 275 GLU A N 1
ATOM 2189 C CA . GLU A 1 275 ? 0.256 -8.774 19.517 1.00 82.81 275 GLU A CA 1
ATOM 2190 C C . GLU A 1 275 ? -0.489 -7.848 20.499 1.00 82.81 275 GLU A C 1
ATOM 2192 O O . GLU A 1 275 ? 0.133 -7.005 21.135 1.00 82.81 275 GLU A O 1
ATOM 2197 N N . ASN A 1 276 ? -1.797 -8.051 20.699 1.00 84.12 276 ASN A N 1
ATOM 2198 C CA . ASN A 1 276 ? -2.649 -7.246 21.588 1.00 84.12 276 ASN A CA 1
ATOM 2199 C C . ASN A 1 276 ? -2.758 -7.824 23.019 1.00 84.12 276 ASN A C 1
ATOM 2201 O O . ASN A 1 276 ? -3.374 -7.239 23.926 1.00 84.12 276 ASN A O 1
ATOM 2205 N N . GLU A 1 277 ? -2.169 -8.999 23.257 1.00 83.38 277 GLU A N 1
ATOM 2206 C CA . GLU A 1 277 ? -2.072 -9.611 24.574 1.00 83.38 277 GLU A CA 1
ATOM 2207 C C . GLU A 1 277 ? -0.940 -8.967 25.388 1.00 83.38 277 GLU A C 1
ATOM 2209 O O . GLU A 1 277 ? 0.219 -8.916 24.989 1.00 83.38 277 GLU A O 1
ATOM 2214 N N . ALA A 1 278 ? -1.278 -8.508 26.590 1.00 76.94 278 ALA A N 1
ATOM 2215 C CA . ALA A 1 278 ? -0.348 -7.876 27.508 1.00 76.94 278 ALA A CA 1
ATOM 2216 C C . ALA A 1 278 ? 0.449 -8.991 28.174 1.00 76.94 278 ALA A C 1
ATOM 2218 O O . ALA A 1 278 ? -0.068 -9.706 29.034 1.00 76.94 278 ALA A O 1
ATOM 2219 N N . ARG A 1 279 ? 1.694 -9.161 27.739 1.00 75.44 279 ARG A N 1
ATOM 2220 C CA . ARG A 1 279 ? 2.589 -10.190 28.260 1.00 75.44 279 ARG A CA 1
ATOM 2221 C C . ARG A 1 279 ? 3.487 -9.580 29.318 1.00 75.44 279 ARG A C 1
ATOM 2223 O O . ARG A 1 279 ? 4.222 -8.636 29.045 1.00 75.44 279 ARG A O 1
ATOM 2230 N N . SER A 1 280 ? 3.446 -10.132 30.526 1.00 76.19 280 SER A N 1
ATOM 2231 C CA . SER A 1 280 ? 4.486 -9.875 31.513 1.00 76.19 280 SER A CA 1
ATOM 2232 C C . SER A 1 280 ? 5.738 -10.640 31.092 1.00 76.19 280 SER A C 1
ATOM 2234 O O . SER A 1 280 ? 5.791 -11.869 31.130 1.00 76.19 280 SER A O 1
ATOM 2236 N N . GLU A 1 281 ? 6.757 -9.917 30.644 1.00 73.31 281 GLU A N 1
ATOM 2237 C CA . GLU A 1 281 ? 8.054 -10.522 30.374 1.00 73.31 281 GLU A CA 1
ATOM 2238 C C . GLU A 1 281 ? 8.792 -10.705 31.705 1.00 73.31 281 GLU A C 1
ATOM 2240 O O . GLU A 1 281 ? 9.204 -9.740 32.355 1.00 73.31 281 GLU A O 1
ATOM 2245 N N . ILE A 1 282 ? 8.931 -11.956 32.149 1.00 75.56 282 ILE A N 1
ATOM 2246 C CA . ILE A 1 282 ? 9.810 -12.280 33.272 1.00 75.56 282 ILE A CA 1
ATOM 2247 C C . ILE A 1 282 ? 11.238 -12.132 32.750 1.00 75.56 282 ILE A C 1
ATOM 2249 O O . ILE A 1 282 ? 11.726 -12.985 32.011 1.00 75.56 282 ILE A O 1
ATOM 2253 N N . LYS A 1 283 ? 11.909 -11.042 33.132 1.00 70.81 283 LYS A N 1
ATOM 2254 C CA . LYS A 1 283 ? 13.332 -10.795 32.850 1.00 70.81 283 LYS A CA 1
ATOM 2255 C C . LYS A 1 283 ? 14.217 -11.719 33.693 1.00 70.81 283 LYS A C 1
ATOM 2257 O O . LYS A 1 283 ? 14.953 -11.268 34.564 1.00 70.81 283 LYS A O 1
ATOM 2262 N N . SER A 1 284 ? 14.102 -13.026 33.489 1.00 77.19 284 SER A N 1
ATOM 2263 C CA . SER A 1 284 ? 15.062 -14.001 33.995 1.00 77.19 284 SER A CA 1
ATOM 2264 C C . SER A 1 284 ? 15.908 -14.470 32.824 1.00 77.19 284 SER A C 1
ATOM 2266 O O . SER A 1 284 ? 15.414 -15.154 31.927 1.00 77.19 284 SER A O 1
ATOM 2268 N N . GLU A 1 285 ? 17.180 -14.097 32.820 1.00 79.19 285 GLU A N 1
ATOM 2269 C CA . GLU A 1 285 ? 18.115 -14.565 31.807 1.00 79.19 285 GLU A CA 1
ATOM 2270 C C . GLU A 1 285 ? 18.515 -16.007 32.120 1.00 79.19 285 GLU A C 1
ATOM 2272 O O . GLU A 1 285 ? 19.125 -16.301 33.149 1.00 79.19 285 GLU A O 1
ATOM 2277 N N . HIS A 1 286 ? 18.164 -16.931 31.227 1.00 79.75 286 HIS A N 1
ATOM 2278 C CA . HIS A 1 286 ? 18.678 -18.290 31.297 1.00 79.75 286 HIS A CA 1
ATOM 2279 C C . HIS A 1 286 ? 20.049 -18.341 30.622 1.00 79.75 286 HIS A C 1
ATOM 2281 O O . HIS A 1 286 ? 20.161 -18.582 29.418 1.00 79.75 286 HIS A O 1
ATOM 2287 N N . VAL A 1 287 ? 21.101 -18.093 31.401 1.00 81.75 287 VAL A N 1
ATOM 2288 C CA . VAL A 1 287 ? 22.478 -18.214 30.918 1.00 81.75 287 VAL A CA 1
ATOM 2289 C C . VAL A 1 287 ? 22.909 -19.679 31.012 1.00 81.75 287 VAL A C 1
ATOM 2291 O O . VAL A 1 287 ? 23.306 -20.169 32.068 1.00 81.75 287 VAL A O 1
ATOM 2294 N N . GLY A 1 288 ? 22.790 -20.402 29.898 1.00 85.62 288 GLY A N 1
ATOM 2295 C CA . GLY A 1 288 ? 23.253 -21.786 29.796 1.00 85.62 288 GLY A CA 1
ATOM 2296 C C . GLY A 1 288 ? 24.781 -21.876 29.728 1.00 85.62 288 GLY A C 1
ATOM 2297 O O . GLY A 1 288 ? 25.430 -21.013 29.140 1.00 85.62 288 GLY A O 1
ATOM 2298 N N . VAL A 1 289 ? 25.361 -22.956 30.266 1.00 83.38 289 VAL A N 1
ATOM 2299 C CA . VAL A 1 289 ? 26.821 -23.201 30.252 1.00 83.38 289 VAL A CA 1
ATOM 2300 C C . VAL A 1 289 ? 27.401 -23.152 28.826 1.00 83.38 289 VAL A C 1
ATOM 2302 O O . VAL A 1 289 ? 28.500 -22.644 28.619 1.00 83.38 289 VAL A O 1
ATOM 2305 N N . GLU A 1 290 ? 26.621 -23.567 27.823 1.00 84.69 290 GLU A N 1
ATOM 2306 C CA . GLU A 1 290 ? 26.968 -23.502 26.394 1.00 84.69 290 GLU A CA 1
ATOM 2307 C C . GLU A 1 290 ? 27.291 -22.082 25.897 1.00 84.69 290 GLU A C 1
ATOM 2309 O O . GLU A 1 290 ? 28.142 -21.902 25.023 1.00 84.69 290 GLU A O 1
ATOM 2314 N N . MET A 1 291 ? 26.672 -21.047 26.479 1.00 84.88 291 MET A N 1
ATOM 2315 C CA . MET A 1 291 ? 26.945 -19.648 26.123 1.00 84.88 291 MET A CA 1
ATOM 2316 C C . MET A 1 291 ? 28.357 -19.211 26.545 1.00 84.88 291 MET A C 1
ATOM 2318 O O . MET A 1 291 ? 28.930 -18.303 25.942 1.00 84.88 291 MET A O 1
ATOM 2322 N N . PHE A 1 292 ? 28.963 -19.909 27.512 1.00 88.12 292 PHE A N 1
ATOM 2323 C CA . PHE A 1 292 ? 30.358 -19.723 27.916 1.00 88.12 292 PHE A CA 1
ATOM 2324 C C . PHE A 1 292 ? 31.341 -20.562 27.089 1.00 88.12 292 PHE A C 1
ATOM 2326 O O . PHE A 1 292 ? 32.549 -20.469 27.307 1.00 88.12 292 PHE A O 1
ATOM 2333 N N . GLY A 1 293 ? 30.874 -21.336 26.102 1.00 86.94 293 GLY A N 1
ATOM 2334 C CA . GLY A 1 293 ? 31.714 -22.241 25.313 1.00 86.94 293 GLY A CA 1
ATOM 2335 C C . GLY A 1 293 ? 32.904 -21.554 24.634 1.00 86.94 293 GLY A C 1
ATOM 2336 O O . GLY A 1 293 ? 33.987 -22.131 24.572 1.00 86.94 293 GLY A O 1
ATOM 2337 N N . ARG A 1 294 ? 32.759 -20.289 24.202 1.00 82.19 294 ARG A N 1
ATOM 2338 C CA . ARG A 1 294 ? 33.884 -19.490 23.669 1.00 82.19 294 ARG A CA 1
ATOM 2339 C C . ARG A 1 294 ? 34.933 -19.156 24.736 1.00 82.19 294 ARG A C 1
ATOM 2341 O O . ARG A 1 294 ? 36.121 -19.192 24.435 1.00 82.19 294 ARG A O 1
ATOM 2348 N N . ALA A 1 295 ? 34.509 -18.844 25.961 1.00 83.94 295 ALA A N 1
ATOM 2349 C CA . ALA A 1 295 ? 35.410 -18.540 27.073 1.00 83.94 295 ALA A CA 1
ATOM 2350 C C . ALA A 1 295 ? 36.128 -19.804 27.571 1.00 83.94 295 ALA A C 1
ATOM 2352 O O . ALA A 1 295 ? 37.342 -19.786 27.757 1.00 83.94 295 ALA A O 1
ATOM 2353 N N . VAL A 1 296 ? 35.394 -20.914 27.696 1.00 83.56 296 VAL A N 1
ATOM 2354 C CA . VAL A 1 296 ? 35.946 -22.224 28.067 1.00 83.56 296 VAL A CA 1
ATOM 2355 C C . VAL A 1 296 ? 36.953 -22.697 27.019 1.00 83.56 296 VAL A C 1
ATOM 2357 O O . VAL A 1 296 ? 38.084 -23.018 27.369 1.00 83.56 296 VAL A O 1
ATOM 2360 N N . ARG A 1 297 ? 36.601 -22.664 25.726 1.00 81.19 297 ARG A N 1
ATOM 2361 C CA . ARG A 1 297 ? 37.503 -23.081 24.640 1.00 81.19 297 ARG A CA 1
ATOM 2362 C C . ARG A 1 297 ? 38.798 -22.263 24.618 1.00 81.19 297 ARG A C 1
ATOM 2364 O O . ARG A 1 297 ? 39.875 -22.842 24.542 1.00 81.19 297 ARG A O 1
ATOM 2371 N N . ARG A 1 298 ? 38.706 -20.941 24.788 1.00 80.94 298 ARG A N 1
ATOM 2372 C CA . ARG A 1 298 ? 39.880 -20.058 24.856 1.00 80.94 298 ARG A CA 1
ATOM 2373 C C . ARG A 1 298 ? 40.796 -20.368 26.047 1.00 80.94 298 ARG A C 1
ATOM 2375 O O . ARG A 1 298 ? 42.008 -20.254 25.908 1.00 80.94 298 ARG A O 1
ATOM 2382 N N . GLY A 1 299 ? 40.233 -20.770 27.190 1.00 81.44 299 GLY A N 1
ATOM 2383 C CA . GLY A 1 299 ? 41.005 -21.189 28.366 1.00 81.44 299 GLY A CA 1
ATOM 2384 C C . GLY A 1 299 ? 41.750 -22.518 28.186 1.00 81.44 299 GLY A C 1
ATOM 2385 O O . GLY A 1 299 ? 42.775 -22.722 28.824 1.00 81.44 299 GLY A O 1
ATOM 2386 N N . PHE A 1 300 ? 41.272 -23.399 27.301 1.00 78.94 300 PHE A N 1
ATOM 2387 C CA . PHE A 1 300 ? 41.944 -24.661 26.965 1.00 78.94 300 PHE A CA 1
ATOM 2388 C C . PHE A 1 300 ? 42.951 -24.534 25.808 1.00 78.94 300 PHE A C 1
ATOM 2390 O O . PHE A 1 300 ? 43.919 -25.286 25.773 1.00 78.94 300 PHE A O 1
ATOM 2397 N N . GLU A 1 301 ? 42.743 -23.605 24.868 1.00 78.31 301 GLU A N 1
ATOM 2398 C CA . GLU A 1 301 ? 43.635 -23.393 23.711 1.00 78.31 301 GLU A CA 1
ATOM 2399 C C . GLU A 1 301 ? 44.899 -22.579 24.055 1.00 78.31 301 GLU A C 1
ATOM 2401 O O . GLU A 1 301 ? 45.914 -22.707 23.372 1.00 78.31 301 GLU A O 1
ATOM 2406 N N . HIS A 1 302 ? 44.871 -21.790 25.135 1.00 65.75 302 HIS A N 1
ATOM 2407 C CA . HIS A 1 302 ? 46.034 -21.075 25.669 1.00 65.75 302 HIS A CA 1
ATOM 2408 C C . HIS A 1 302 ? 46.234 -21.384 27.161 1.00 65.75 302 HIS A C 1
ATOM 2410 O O . HIS A 1 302 ? 45.919 -20.536 28.003 1.00 65.75 302 HIS A O 1
ATOM 2416 N N . PRO A 1 303 ? 46.740 -22.580 27.520 1.00 60.03 303 PRO A N 1
ATOM 2417 C CA . PRO A 1 303 ? 47.239 -22.798 28.869 1.00 60.03 303 PRO A CA 1
ATOM 2418 C C . PRO A 1 303 ? 48.434 -21.859 29.090 1.00 60.03 303 PRO A C 1
ATOM 2420 O O . PRO A 1 303 ? 49.318 -21.775 28.236 1.00 60.03 303 PRO A O 1
ATOM 2423 N N . ALA A 1 304 ? 48.389 -21.097 30.184 1.00 61.19 304 ALA A N 1
ATOM 2424 C CA . ALA A 1 304 ? 49.451 -20.180 30.598 1.00 61.19 304 ALA A CA 1
ATOM 2425 C C . ALA A 1 304 ? 50.796 -20.893 30.797 1.00 61.19 304 ALA A C 1
ATOM 2427 O O . ALA A 1 304 ? 50.779 -22.068 31.233 1.00 61.19 304 ALA A O 1
#